Protein AF-Q89K94-F1 (afdb_monomer_lite)

Structure (mmCIF, N/CA/C/O backbone):
data_AF-Q89K94-F1
#
_entry.id   AF-Q89K94-F1
#
loop_
_atom_site.group_PDB
_atom_site.id
_atom_site.type_symbol
_atom_site.label_atom_id
_atom_site.label_alt_id
_atom_site.label_comp_id
_atom_site.label_asym_id
_atom_site.label_entity_id
_atom_site.label_seq_id
_atom_site.pdbx_PDB_ins_code
_atom_site.Cartn_x
_atom_site.Cartn_y
_atom_site.Cartn_z
_atom_site.occupancy
_atom_site.B_iso_or_equiv
_atom_site.auth_seq_id
_atom_site.auth_comp_id
_atom_site.auth_asym_id
_atom_site.auth_atom_id
_atom_site.pdbx_PDB_model_num
ATOM 1 N N . MET A 1 1 ? 1.868 -5.270 93.444 1.00 37.84 1 MET A N 1
ATOM 2 C CA . MET A 1 1 ? 1.434 -6.322 92.504 1.00 37.84 1 MET A CA 1
ATOM 3 C C . MET A 1 1 ? 2.097 -6.048 91.160 1.00 37.84 1 MET A C 1
ATOM 5 O O . MET A 1 1 ? 1.800 -5.014 90.583 1.00 37.84 1 MET A O 1
ATOM 9 N N . SER A 1 2 ? 3.034 -6.929 90.779 1.00 37.84 2 SER A N 1
ATOM 10 C CA . SER A 1 2 ? 3.451 -7.325 89.410 1.00 37.84 2 SER A CA 1
ATOM 11 C C . SER A 1 2 ? 3.882 -6.205 88.437 1.00 37.84 2 SER A C 1
ATOM 13 O O . SER A 1 2 ? 3.041 -5.463 87.951 1.00 37.84 2 SER A O 1
ATOM 15 N N . ASP A 1 3 ? 5.164 -5.905 88.202 1.00 36.62 3 ASP A N 1
ATOM 16 C CA . ASP A 1 3 ? 6.251 -6.679 87.557 1.00 36.62 3 ASP A CA 1
ATOM 17 C C . ASP A 1 3 ? 6.029 -7.000 86.059 1.00 36.62 3 ASP A C 1
ATOM 19 O O . ASP A 1 3 ? 5.092 -7.716 85.721 1.00 36.62 3 ASP A O 1
ATOM 23 N N . ALA A 1 4 ? 6.891 -6.465 85.174 1.00 39.38 4 ALA A N 1
ATOM 24 C CA . ALA A 1 4 ? 7.686 -7.234 84.195 1.00 39.38 4 ALA A CA 1
ATOM 25 C C . ALA A 1 4 ? 8.264 -6.358 83.059 1.00 39.38 4 ALA A C 1
ATOM 27 O O . ALA A 1 4 ? 7.578 -5.863 82.165 1.00 39.38 4 ALA A O 1
ATOM 28 N N . ARG A 1 5 ? 9.593 -6.229 83.088 1.00 38.69 5 ARG A N 1
ATOM 29 C CA . ARG A 1 5 ? 10.471 -5.745 82.015 1.00 38.69 5 ARG A CA 1
ATOM 30 C C . ARG A 1 5 ? 10.788 -6.876 81.021 1.00 38.69 5 ARG A C 1
ATOM 32 O O . ARG A 1 5 ? 10.777 -8.039 81.392 1.00 38.69 5 ARG A O 1
ATOM 39 N N . ARG A 1 6 ? 11.191 -6.474 79.804 1.00 37.66 6 ARG A N 1
ATOM 40 C CA . ARG A 1 6 ? 12.128 -7.127 78.855 1.00 37.66 6 ARG A CA 1
ATOM 41 C C . ARG A 1 6 ? 12.234 -8.661 78.869 1.00 37.66 6 ARG A C 1
ATOM 43 O O . ARG A 1 6 ? 12.822 -9.240 79.773 1.00 37.66 6 ARG A O 1
ATOM 50 N N . THR A 1 7 ? 12.001 -9.259 77.702 1.00 39.12 7 THR A N 1
ATOM 51 C CA . THR A 1 7 ? 12.758 -10.442 77.263 1.00 39.12 7 THR A CA 1
ATOM 52 C C . THR A 1 7 ? 13.072 -10.356 75.770 1.00 39.12 7 THR A C 1
ATOM 54 O O . THR A 1 7 ? 12.200 -10.393 74.910 1.00 39.12 7 THR A O 1
ATOM 57 N N . VAL A 1 8 ? 14.365 -10.198 75.484 1.00 38.16 8 VAL A N 1
ATOM 58 C CA . VAL A 1 8 ? 14.994 -10.339 74.168 1.00 38.16 8 VAL A CA 1
ATOM 59 C C . VAL A 1 8 ? 15.271 -11.827 73.969 1.00 38.16 8 VAL A C 1
ATOM 61 O O . VAL A 1 8 ? 16.034 -12.408 74.738 1.00 38.16 8 VAL A O 1
ATOM 64 N N . SER A 1 9 ? 14.677 -12.444 72.947 1.00 37.81 9 SER A N 1
ATOM 65 C CA . SER A 1 9 ? 14.992 -13.821 72.556 1.00 37.81 9 SER A CA 1
ATOM 66 C C . SER A 1 9 ? 16.032 -13.824 71.438 1.00 37.81 9 SER A C 1
ATOM 68 O O . SER A 1 9 ? 15.735 -13.573 70.272 1.00 37.81 9 SER A O 1
ATOM 70 N N . ARG A 1 10 ? 17.279 -14.107 71.827 1.00 36.06 10 ARG A N 1
ATOM 71 C CA . ARG A 1 10 ? 18.329 -14.646 70.960 1.00 36.06 10 ARG A CA 1
ATOM 72 C C . ARG A 1 10 ? 18.010 -16.120 70.705 1.00 36.06 10 ARG A C 1
ATOM 74 O O . ARG A 1 10 ? 18.048 -16.890 71.659 1.00 36.06 10 ARG A O 1
ATOM 81 N N . ARG A 1 11 ? 17.796 -16.533 69.453 1.00 35.81 11 ARG A N 1
ATOM 82 C CA . ARG A 1 11 ? 18.110 -17.898 68.986 1.00 35.81 11 ARG A CA 1
ATOM 83 C C . ARG A 1 11 ? 18.079 -17.978 67.458 1.00 35.81 11 ARG A C 1
ATOM 85 O O . ARG A 1 11 ? 17.135 -17.529 66.823 1.00 35.81 11 ARG A O 1
ATOM 92 N N . SER A 1 12 ? 19.120 -18.615 66.925 1.00 34.38 12 SER A N 1
ATOM 93 C CA . SER A 1 12 ? 19.382 -18.983 65.525 1.00 34.38 12 SER A CA 1
ATOM 94 C C . SER A 1 12 ? 20.006 -17.925 64.600 1.00 34.38 12 SER A C 1
ATOM 96 O O . SER A 1 12 ? 19.585 -17.703 63.473 1.00 34.38 12 SER A O 1
ATOM 98 N N . GLN A 1 13 ? 21.135 -17.365 65.050 1.00 39.25 13 GLN A N 1
ATOM 99 C CA . GLN A 1 13 ? 22.303 -17.265 64.168 1.00 39.25 13 GLN A CA 1
ATOM 100 C C . GLN A 1 13 ? 22.721 -18.690 63.794 1.00 39.25 13 GLN A C 1
ATOM 102 O O . GLN A 1 13 ? 23.011 -19.495 64.678 1.00 39.25 13 GLN A O 1
ATOM 107 N N . GLY A 1 14 ? 22.711 -19.014 62.509 1.00 34.84 14 GLY A N 1
ATOM 108 C CA . GLY A 1 14 ? 23.123 -20.334 62.049 1.00 34.84 14 GLY A CA 1
ATOM 109 C C . GLY A 1 14 ? 22.702 -20.601 60.621 1.00 34.84 14 GLY A C 1
ATOM 110 O O . GLY A 1 14 ? 22.044 -21.601 60.387 1.00 34.84 14 GLY A O 1
ATOM 111 N N . GLN A 1 15 ? 23.023 -19.685 59.703 1.00 35.16 15 GLN A N 1
ATOM 112 C CA . GLN A 1 15 ? 23.065 -19.946 58.257 1.00 35.16 15 GLN A CA 1
ATOM 113 C C . GLN A 1 15 ? 23.666 -18.742 57.514 1.00 35.16 15 GLN A C 1
ATOM 115 O O . GLN A 1 15 ? 23.104 -18.199 56.570 1.00 35.16 15 GLN A O 1
ATOM 120 N N . GLN A 1 16 ? 24.843 -18.310 57.959 1.00 33.09 16 GLN A N 1
ATOM 121 C CA . GLN A 1 16 ? 25.764 -17.543 57.131 1.00 33.09 16 GLN A CA 1
ATOM 122 C C . GLN A 1 16 ? 27.164 -18.108 57.364 1.00 33.09 16 GLN A C 1
ATOM 124 O O . GLN A 1 16 ? 27.587 -18.265 58.502 1.00 33.09 16 GLN A O 1
ATOM 129 N N . GLU A 1 17 ? 27.819 -18.423 56.248 1.00 30.98 17 GLU A N 1
ATOM 130 C CA . GLU A 1 17 ? 29.245 -18.723 56.096 1.00 30.98 17 GLU A CA 1
ATOM 131 C C . GLU A 1 17 ? 29.722 -20.151 56.402 1.00 30.98 17 GLU A C 1
ATOM 133 O O . GLU A 1 17 ? 30.252 -20.477 57.457 1.00 30.98 17 GLU A O 1
ATOM 138 N N . CYS A 1 18 ? 29.688 -20.980 55.356 1.00 29.28 18 CYS A N 1
ATOM 139 C CA . CYS A 1 18 ? 30.818 -21.856 55.065 1.00 29.28 18 CYS A CA 1
ATOM 140 C C . CYS A 1 18 ? 31.128 -21.790 53.563 1.00 29.28 18 CYS A C 1
ATOM 142 O O . CYS A 1 18 ? 30.642 -22.568 52.743 1.00 29.28 18 CYS A O 1
ATOM 144 N N . LEU A 1 19 ? 31.927 -20.785 53.207 1.00 31.12 19 LEU A N 1
ATOM 145 C CA . LEU A 1 19 ? 32.862 -20.877 52.097 1.00 31.12 19 LEU A CA 1
ATOM 146 C C . LEU A 1 19 ? 33.864 -21.984 52.453 1.00 31.12 19 LEU A C 1
ATOM 148 O O . LEU A 1 19 ? 34.519 -21.882 53.482 1.00 31.12 19 LEU A O 1
ATOM 152 N N . GLN A 1 20 ? 34.017 -23.002 51.607 1.00 33.47 20 GLN A N 1
ATOM 153 C CA . GLN A 1 20 ? 35.252 -23.187 50.837 1.00 33.47 20 GLN A CA 1
ATOM 154 C C . GLN A 1 20 ? 35.216 -24.452 49.960 1.00 33.47 20 GLN A C 1
ATOM 156 O O . GLN A 1 20 ? 35.089 -25.577 50.424 1.00 33.47 20 GLN A O 1
ATOM 161 N N . ALA A 1 21 ? 35.407 -24.190 48.665 1.00 29.02 21 ALA A N 1
ATOM 162 C CA . ALA A 1 21 ? 36.245 -24.928 47.725 1.00 29.02 21 ALA A CA 1
ATOM 163 C C . ALA A 1 21 ? 36.014 -26.438 47.509 1.00 29.02 21 ALA A C 1
ATOM 165 O O . ALA A 1 21 ? 36.516 -27.281 48.244 1.00 29.02 21 ALA A O 1
ATOM 166 N N . ARG A 1 22 ? 35.535 -26.773 46.302 1.00 29.62 22 ARG A N 1
ATOM 167 C CA . ARG A 1 22 ? 36.369 -27.535 45.357 1.00 29.62 22 ARG A CA 1
ATOM 168 C C . ARG A 1 22 ? 35.964 -27.284 43.908 1.00 29.62 22 ARG A C 1
ATOM 170 O O . ARG A 1 22 ? 34.800 -27.335 43.530 1.00 29.62 22 ARG A O 1
ATOM 177 N N . ALA A 1 23 ? 36.991 -26.961 43.136 1.00 29.16 23 ALA A N 1
ATOM 178 C CA . ALA A 1 23 ? 36.972 -26.652 41.725 1.00 29.16 23 ALA A CA 1
ATOM 179 C C . ALA A 1 23 ? 36.840 -27.917 40.869 1.00 29.16 23 ALA A C 1
ATOM 181 O O . ALA A 1 23 ? 37.475 -28.927 41.164 1.00 29.16 23 ALA A O 1
ATOM 182 N N . VAL A 1 24 ? 36.128 -27.805 39.745 1.00 33.50 24 VAL A N 1
ATOM 183 C CA . VAL A 1 24 ? 36.418 -28.587 38.539 1.00 33.50 24 VAL A CA 1
ATOM 184 C C . VAL A 1 24 ? 36.492 -27.622 37.359 1.00 33.50 24 VAL A C 1
ATOM 186 O O . VAL A 1 24 ? 35.571 -26.864 37.062 1.00 33.50 24 VAL A O 1
ATOM 189 N N . GLN A 1 25 ? 37.673 -27.625 36.752 1.00 32.03 25 GLN A N 1
ATOM 190 C CA . GLN A 1 25 ? 38.101 -26.861 35.589 1.00 32.03 25 GLN A CA 1
ATOM 191 C C . GLN A 1 25 ? 37.220 -27.140 34.354 1.00 32.03 25 GLN A C 1
ATOM 193 O O . GLN A 1 25 ? 36.869 -28.276 34.076 1.00 32.03 25 GLN A O 1
ATOM 198 N N .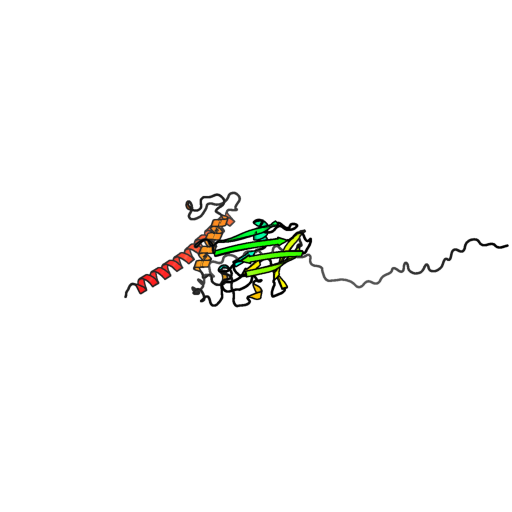 ARG A 1 26 ? 36.739 -26.082 33.689 1.00 27.98 26 ARG A N 1
ATOM 199 C CA . ARG A 1 26 ? 37.273 -25.428 32.468 1.00 27.98 26 ARG A CA 1
ATOM 200 C C . ARG A 1 26 ? 36.915 -26.093 31.121 1.00 27.98 26 ARG A C 1
ATOM 202 O O . ARG A 1 26 ? 37.156 -27.273 30.906 1.00 27.98 26 ARG A O 1
ATOM 209 N N . ARG A 1 27 ? 36.605 -25.183 30.178 1.00 27.48 27 ARG A N 1
ATOM 210 C CA . ARG A 1 27 ? 36.542 -25.269 28.698 1.00 27.48 27 ARG A CA 1
ATOM 211 C C . ARG A 1 27 ? 35.192 -25.790 28.176 1.00 27.48 27 ARG A C 1
ATOM 213 O O . ARG A 1 27 ? 34.762 -26.868 28.543 1.00 27.48 27 ARG A O 1
ATOM 220 N N . ARG A 1 28 ? 34.478 -25.070 27.304 1.00 33.88 28 ARG A N 1
ATOM 221 C CA . ARG A 1 28 ? 34.976 -24.379 26.101 1.00 33.88 28 ARG A CA 1
ATOM 222 C C . ARG A 1 28 ? 34.272 -23.036 25.854 1.00 33.88 28 ARG A C 1
ATOM 224 O O . ARG A 1 28 ? 33.062 -22.982 25.687 1.00 33.88 28 ARG A O 1
ATOM 231 N N . ASP A 1 29 ? 35.084 -21.985 25.832 1.00 29.50 29 ASP A N 1
ATOM 232 C CA . ASP A 1 29 ? 35.152 -20.957 24.792 1.00 29.50 29 ASP A CA 1
ATOM 233 C C . ASP A 1 29 ? 33.824 -20.418 24.234 1.00 29.50 29 ASP A C 1
ATOM 235 O O . ASP A 1 29 ? 33.364 -20.790 23.153 1.00 29.50 29 ASP A O 1
ATOM 239 N N . CYS A 1 30 ? 33.280 -19.413 24.927 1.00 28.77 30 CYS A N 1
ATOM 240 C CA . CYS A 1 30 ? 32.451 -18.388 24.302 1.00 28.77 30 CYS A CA 1
ATOM 241 C C . CYS A 1 30 ? 33.297 -17.670 23.245 1.00 28.77 30 CYS A C 1
ATOM 243 O O . CYS A 1 30 ? 34.072 -16.763 23.547 1.00 28.77 30 CYS A O 1
ATOM 245 N N . THR A 1 31 ? 33.171 -18.105 21.995 1.00 31.30 31 THR A N 1
ATOM 246 C CA . THR A 1 31 ? 33.714 -17.364 20.860 1.00 31.30 31 THR A CA 1
ATOM 247 C C . THR A 1 31 ? 32.925 -16.054 20.763 1.00 31.30 31 THR A C 1
ATOM 249 O O . THR A 1 31 ? 31.693 -16.114 20.714 1.00 31.30 31 THR A O 1
ATOM 252 N N . PRO A 1 32 ? 33.561 -14.869 20.754 1.00 32.19 32 PRO A N 1
ATOM 253 C CA . PRO A 1 32 ? 32.842 -13.632 20.488 1.00 32.19 32 PRO A CA 1
ATOM 254 C C . PRO A 1 32 ? 32.209 -13.748 19.102 1.00 32.19 32 PRO A C 1
ATOM 256 O O . PRO A 1 32 ? 32.846 -14.234 18.162 1.00 32.19 32 PRO A O 1
ATOM 259 N N . ALA A 1 33 ? 30.939 -13.355 19.003 1.00 30.69 33 ALA A N 1
ATOM 260 C CA . ALA A 1 33 ? 30.165 -13.373 17.773 1.00 30.69 33 ALA A CA 1
ATOM 261 C C . ALA A 1 33 ? 30.974 -12.731 16.634 1.00 30.69 33 ALA A C 1
ATOM 263 O O . ALA A 1 33 ? 31.131 -11.513 16.559 1.00 30.69 33 ALA A O 1
ATOM 264 N N . ARG A 1 34 ? 31.522 -13.582 15.760 1.00 30.06 34 ARG A N 1
ATOM 265 C CA . ARG A 1 34 ? 32.157 -13.180 14.510 1.00 30.06 34 ARG A CA 1
ATOM 266 C C . ARG A 1 34 ? 31.108 -12.471 13.654 1.00 30.06 34 ARG A C 1
ATOM 268 O O . ARG A 1 34 ? 30.132 -13.086 13.245 1.00 30.06 34 ARG A O 1
ATOM 275 N N . ASN A 1 35 ? 31.367 -11.199 13.371 1.00 30.73 35 ASN A N 1
ATOM 276 C CA . ASN A 1 35 ? 31.050 -10.486 12.134 1.00 30.73 35 ASN A CA 1
ATOM 277 C C . ASN A 1 35 ? 29.672 -10.745 11.497 1.00 30.73 35 ASN A C 1
ATOM 279 O O . ASN A 1 35 ? 29.515 -11.607 10.635 1.00 30.73 35 ASN A O 1
ATOM 283 N N . ILE A 1 36 ? 28.733 -9.832 11.758 1.00 31.50 36 ILE A N 1
ATOM 284 C CA . ILE A 1 36 ? 27.530 -9.601 10.929 1.00 31.50 36 ILE A CA 1
ATOM 285 C C . ILE A 1 36 ? 27.885 -8.848 9.612 1.00 31.50 36 ILE A C 1
ATOM 287 O O . ILE A 1 36 ? 27.025 -8.350 8.898 1.00 31.50 36 ILE A O 1
ATOM 291 N N . GLU A 1 37 ? 29.158 -8.823 9.203 1.00 31.11 37 GLU A N 1
ATOM 292 C CA . GLU A 1 37 ? 29.607 -8.269 7.909 1.00 31.11 37 GLU A CA 1
ATOM 293 C C . GLU A 1 37 ? 29.708 -9.3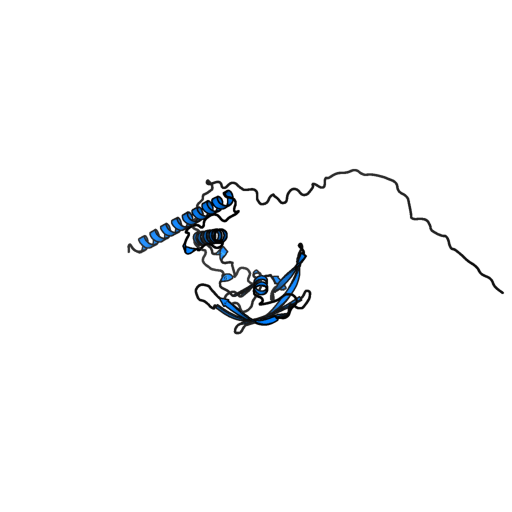10 6.771 1.00 31.11 37 GLU A C 1
ATOM 295 O O . GLU A 1 37 ? 30.193 -9.011 5.681 1.00 31.11 37 GLU A O 1
ATOM 300 N N . ALA A 1 38 ? 29.227 -10.541 6.971 1.00 29.75 38 ALA A N 1
ATOM 301 C CA . ALA A 1 38 ? 29.425 -11.642 6.020 1.00 29.75 38 ALA A CA 1
ATOM 302 C C . ALA A 1 38 ? 28.249 -11.933 5.056 1.00 29.75 38 ALA A C 1
ATOM 304 O O . ALA A 1 38 ? 28.199 -13.020 4.491 1.00 29.75 38 ALA A O 1
ATOM 305 N N . ALA A 1 39 ? 27.326 -10.991 4.816 1.00 28.78 39 ALA A N 1
ATOM 306 C CA . ALA A 1 39 ? 26.258 -11.151 3.806 1.00 28.78 39 ALA A CA 1
ATOM 307 C C . ALA A 1 39 ? 26.439 -10.286 2.539 1.00 28.78 39 ALA A C 1
ATOM 309 O O . ALA A 1 39 ? 25.608 -10.336 1.636 1.00 28.78 39 ALA A O 1
ATOM 310 N N . CYS A 1 40 ? 27.532 -9.521 2.444 1.00 29.94 40 CYS A N 1
ATOM 311 C CA . CYS A 1 40 ? 27.844 -8.675 1.283 1.00 29.94 40 CYS A CA 1
ATOM 312 C C . CYS A 1 40 ? 29.267 -8.906 0.744 1.00 29.94 40 CYS A C 1
ATOM 314 O O . CYS A 1 40 ? 29.881 -7.982 0.210 1.00 29.94 40 CYS A O 1
ATOM 316 N N . ARG A 1 41 ? 29.819 -10.123 0.873 1.00 30.05 41 ARG A N 1
ATOM 317 C CA . ARG A 1 41 ? 31.020 -10.492 0.113 1.00 30.05 41 ARG A CA 1
ATOM 318 C C . ARG A 1 41 ? 30.610 -10.945 -1.279 1.00 30.05 41 ARG A C 1
ATOM 320 O O . ARG A 1 41 ? 30.028 -12.005 -1.459 1.00 30.05 41 ARG A O 1
ATOM 327 N N . ASN A 1 42 ? 30.9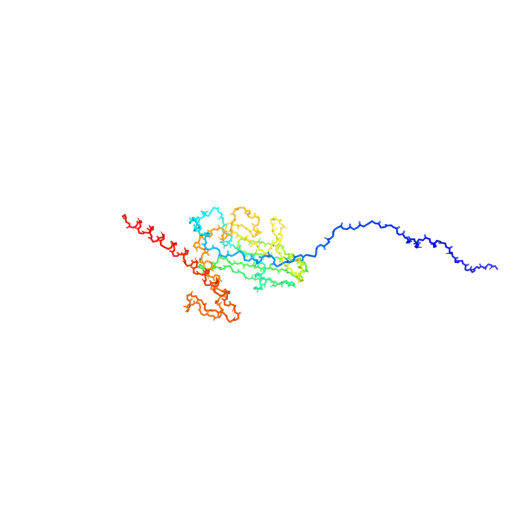18 -10.056 -2.214 1.00 39.97 42 ASN A N 1
ATOM 328 C CA . ASN A 1 42 ? 31.004 -10.239 -3.651 1.00 39.97 42 ASN A CA 1
ATOM 329 C C . ASN A 1 42 ? 31.449 -11.660 -4.034 1.00 39.97 42 ASN A C 1
ATOM 331 O O . ASN A 1 42 ? 32.632 -11.984 -3.935 1.00 39.97 42 ASN A O 1
ATOM 335 N N . GLU A 1 43 ? 30.527 -12.468 -4.551 1.00 32.78 43 GLU A N 1
ATOM 336 C CA . GLU A 1 43 ? 30.906 -13.374 -5.628 1.00 32.78 43 GLU A CA 1
ATOM 337 C C . GLU A 1 43 ? 31.224 -12.485 -6.829 1.00 32.78 43 GLU A C 1
ATOM 339 O O . GLU A 1 43 ? 30.409 -11.652 -7.237 1.00 32.78 43 GLU A O 1
ATOM 344 N N . GLY A 1 44 ? 32.461 -12.578 -7.315 1.00 28.31 44 GLY A N 1
ATOM 345 C CA . GLY A 1 44 ? 32.889 -11.874 -8.511 1.00 28.31 44 GLY A CA 1
ATOM 346 C C . GLY A 1 44 ? 31.905 -12.140 -9.644 1.00 28.31 44 GLY A C 1
ATOM 347 O O . GLY A 1 44 ? 31.500 -13.278 -9.880 1.00 28.31 44 GLY A O 1
ATOM 348 N N . TYR A 1 45 ? 31.515 -11.073 -10.333 1.00 40.81 45 TYR A N 1
ATOM 349 C CA . TYR A 1 45 ? 30.859 -11.172 -11.626 1.00 40.81 45 TYR A CA 1
ATOM 350 C C . TYR A 1 45 ? 31.804 -11.935 -12.564 1.00 40.81 45 TYR A C 1
ATOM 352 O O . TYR A 1 45 ? 32.799 -11.389 -13.034 1.00 40.81 45 TYR A O 1
ATOM 360 N N . ASN A 1 46 ? 31.539 -13.230 -12.742 1.00 33.81 46 ASN A N 1
ATOM 361 C CA . ASN A 1 46 ? 32.251 -14.090 -13.672 1.00 33.81 46 ASN A CA 1
ATOM 362 C C . ASN A 1 46 ? 31.481 -14.085 -15.006 1.00 33.81 46 ASN A C 1
ATOM 364 O O . ASN A 1 46 ? 30.396 -14.674 -15.067 1.00 33.81 46 ASN A O 1
ATOM 368 N N . PRO A 1 47 ? 32.010 -13.456 -16.071 1.00 39.75 47 PRO A N 1
ATOM 369 C CA . PRO A 1 47 ? 31.337 -13.385 -17.369 1.00 39.75 47 PRO A CA 1
ATOM 370 C C . PRO A 1 47 ? 31.185 -14.758 -18.055 1.00 39.75 47 PRO A C 1
ATOM 372 O O . PRO A 1 47 ? 30.449 -14.875 -19.031 1.00 39.75 47 PRO A O 1
ATOM 375 N N . ALA A 1 48 ? 31.817 -15.821 -17.537 1.00 33.59 48 ALA A N 1
ATOM 376 C CA . ALA A 1 48 ? 31.788 -17.161 -18.125 1.00 33.59 48 ALA A CA 1
ATOM 377 C C . ALA A 1 48 ? 30.555 -18.016 -17.759 1.00 33.59 48 ALA A C 1
ATOM 379 O O . ALA A 1 48 ? 30.402 -19.111 -18.295 1.00 33.59 48 ALA A O 1
ATOM 380 N N . ASN A 1 49 ? 29.644 -17.549 -16.894 1.00 32.53 49 ASN A N 1
ATOM 381 C CA . ASN A 1 49 ? 28.431 -18.307 -16.528 1.00 32.53 49 ASN A CA 1
ATOM 382 C C . ASN A 1 49 ? 27.192 -17.950 -17.370 1.00 32.53 49 ASN A C 1
ATOM 384 O O . ASN A 1 49 ? 26.053 -18.215 -16.976 1.00 32.53 49 ASN A O 1
ATOM 388 N N . ASN A 1 50 ? 27.420 -17.374 -18.553 1.00 38.62 50 ASN A N 1
ATOM 389 C CA . ASN A 1 50 ? 26.401 -16.928 -19.493 1.00 38.62 50 ASN A CA 1
ATOM 390 C C . ASN A 1 50 ? 25.731 -18.109 -20.224 1.00 38.62 50 ASN A C 1
ATOM 392 O O . ASN A 1 50 ? 25.793 -18.245 -21.443 1.00 38.62 50 ASN A O 1
ATOM 396 N N . ARG A 1 51 ? 25.031 -18.979 -19.485 1.00 36.69 51 ARG A N 1
ATOM 397 C CA . ARG A 1 51 ? 23.868 -19.649 -20.070 1.00 36.69 51 ARG A CA 1
ATOM 398 C C . ARG A 1 51 ? 22.775 -18.602 -20.100 1.00 36.69 51 ARG A C 1
ATOM 400 O O . ARG A 1 51 ? 22.061 -18.450 -19.109 1.00 36.69 51 ARG A O 1
ATOM 407 N N . ILE A 1 52 ? 22.685 -17.892 -21.229 1.00 43.31 52 ILE A N 1
ATOM 408 C CA . ILE A 1 52 ? 21.507 -17.129 -21.650 1.00 43.31 52 ILE A CA 1
ATOM 409 C C . ILE A 1 52 ? 20.315 -17.989 -21.261 1.00 43.31 52 ILE A C 1
ATOM 411 O O . ILE A 1 52 ? 20.097 -19.065 -21.825 1.00 43.31 52 ILE A O 1
ATOM 415 N N . GLY A 1 53 ? 19.660 -17.605 -20.166 1.00 38.81 53 GLY A N 1
ATOM 416 C CA . GLY A 1 53 ? 18.650 -18.431 -19.541 1.00 38.81 53 GLY A CA 1
ATOM 417 C C . GLY A 1 53 ? 17.563 -18.616 -20.572 1.00 38.81 53 GLY A C 1
ATOM 418 O O . GLY A 1 53 ? 16.851 -17.651 -20.837 1.00 38.81 53 GLY A O 1
ATOM 419 N N . SER A 1 54 ? 17.508 -19.821 -21.163 1.00 40.09 54 SER A N 1
ATOM 420 C CA . SER A 1 54 ? 16.502 -20.290 -22.118 1.00 40.09 54 SER A CA 1
ATOM 421 C C . SER A 1 54 ? 15.253 -19.459 -21.944 1.00 40.09 54 SER A C 1
ATOM 423 O O . SER A 1 54 ? 14.695 -19.517 -20.845 1.00 40.09 54 SER A O 1
ATOM 425 N N . ALA A 1 55 ? 14.878 -18.689 -22.972 1.00 46.06 55 ALA A N 1
ATOM 426 C CA . ALA A 1 55 ? 13.716 -17.811 -23.000 1.00 46.06 55 ALA A CA 1
ATOM 427 C C . ALA A 1 55 ? 12.503 -18.567 -22.448 1.00 46.06 55 ALA A C 1
ATOM 429 O O . ALA A 1 55 ? 11.785 -19.264 -23.163 1.00 46.06 55 ALA A O 1
ATOM 430 N N . LYS A 1 56 ? 12.329 -18.531 -21.124 1.00 46.31 56 LYS A N 1
ATOM 431 C CA . LYS A 1 56 ? 11.258 -19.251 -20.459 1.00 46.31 56 LYS A CA 1
ATOM 432 C C . LYS A 1 56 ? 10.054 -18.420 -20.801 1.00 46.31 56 LYS A C 1
ATOM 434 O O . LYS A 1 56 ? 9.905 -17.326 -20.255 1.00 46.31 56 LYS A O 1
ATOM 439 N N . MET A 1 57 ? 9.258 -18.935 -21.736 1.00 47.16 57 MET A N 1
ATOM 440 C CA . MET A 1 57 ? 7.982 -18.337 -22.074 1.00 47.16 57 MET A CA 1
ATOM 441 C C . MET A 1 57 ? 7.266 -17.966 -20.772 1.00 47.16 57 MET A C 1
ATOM 443 O O . MET A 1 57 ? 7.326 -18.751 -19.809 1.00 47.16 57 MET A O 1
ATOM 447 N N . PRO A 1 58 ? 6.634 -16.783 -20.704 1.00 47.78 58 PRO A N 1
ATOM 448 C CA . PRO A 1 58 ? 5.820 -16.438 -19.555 1.00 47.78 58 PRO A CA 1
ATOM 449 C C . PRO A 1 58 ? 4.851 -17.596 -19.322 1.00 47.78 58 PRO A C 1
ATOM 451 O O . PRO A 1 58 ? 4.117 -18.006 -20.223 1.00 47.78 58 PRO A O 1
ATOM 454 N N . ARG A 1 59 ? 4.922 -18.208 -18.133 1.00 52.06 59 ARG A N 1
ATOM 455 C CA . ARG A 1 59 ? 4.014 -19.309 -17.797 1.00 52.06 59 ARG A CA 1
ATOM 456 C C . ARG A 1 59 ? 2.596 -18.770 -17.931 1.00 52.06 59 ARG A C 1
ATOM 458 O O . ARG A 1 59 ? 2.332 -17.669 -17.440 1.00 52.06 59 ARG A O 1
ATOM 465 N N . SER A 1 60 ? 1.704 -19.543 -18.549 1.00 51.34 60 SER A N 1
ATOM 466 C CA . SER A 1 60 ? 0.287 -19.190 -18.597 1.00 51.34 60 SER A CA 1
ATOM 467 C C . SER A 1 60 ? -0.187 -18.813 -17.188 1.00 51.34 60 SER A C 1
ATOM 469 O O . SER A 1 60 ? 0.212 -19.430 -16.189 1.00 51.34 60 SER A O 1
ATOM 471 N N . ARG A 1 61 ? -0.965 -17.728 -17.082 1.00 63.53 61 ARG A N 1
ATOM 472 C CA . ARG A 1 61 ? -1.454 -17.205 -15.799 1.00 63.53 61 ARG A CA 1
ATOM 473 C C . ARG A 1 61 ? -2.530 -18.137 -15.235 1.00 63.53 61 ARG A C 1
ATOM 475 O O . ARG A 1 61 ? -3.706 -17.817 -15.238 1.00 63.53 61 ARG A O 1
ATOM 482 N N . VAL A 1 62 ? -2.123 -19.300 -14.729 1.00 73.56 62 VAL A N 1
ATOM 483 C CA . VAL A 1 62 ? -3.014 -20.239 -14.021 1.00 73.56 62 VAL A CA 1
ATOM 484 C C . VAL A 1 62 ? -3.464 -19.654 -12.675 1.00 73.56 62 VAL A C 1
ATOM 486 O O . VAL A 1 62 ? -4.478 -20.047 -12.112 1.00 73.56 62 VAL A O 1
ATOM 489 N N . ARG A 1 63 ? -2.690 -18.709 -12.133 1.00 84.81 63 ARG A N 1
ATOM 490 C CA . ARG A 1 63 ? -2.936 -18.057 -10.846 1.00 84.81 63 ARG A CA 1
ATOM 491 C C . ARG A 1 63 ? -3.359 -16.606 -11.071 1.00 84.81 63 ARG A C 1
ATOM 493 O O . ARG A 1 63 ? -2.933 -15.964 -12.030 1.00 84.81 63 ARG A O 1
ATOM 500 N N . VAL A 1 64 ? -4.147 -16.072 -10.145 1.00 87.00 64 VAL A N 1
ATOM 501 C CA . VAL A 1 64 ? -4.568 -14.666 -10.155 1.00 87.00 64 VAL A CA 1
ATOM 502 C C . VAL A 1 64 ? -3.413 -13.788 -9.664 1.00 87.00 64 VAL A C 1
ATOM 504 O O . VAL A 1 64 ? -2.704 -14.135 -8.713 1.00 87.00 64 VAL A O 1
ATOM 507 N N . CYS A 1 65 ? -3.166 -12.657 -10.320 1.00 88.56 65 CYS A N 1
ATOM 508 C CA . CYS A 1 65 ? -2.165 -11.696 -9.867 1.00 88.56 65 CYS A CA 1
ATOM 509 C C . CYS A 1 65 ? -2.740 -10.831 -8.737 1.00 88.56 65 CYS A C 1
ATOM 511 O O . CYS A 1 65 ? -3.820 -10.260 -8.861 1.00 88.56 65 CYS A O 1
ATOM 513 N N . LEU A 1 66 ? -2.018 -10.720 -7.620 1.00 89.56 66 LEU A N 1
ATOM 514 C CA . LEU A 1 66 ? -2.453 -9.905 -6.478 1.00 89.56 66 LEU A CA 1
ATOM 515 C C . LEU A 1 66 ? -2.550 -8.416 -6.816 1.00 89.56 66 LEU A C 1
ATOM 517 O O . LEU A 1 66 ? -3.409 -7.723 -6.279 1.00 89.56 66 LEU A O 1
ATOM 521 N N . GLN A 1 67 ? -1.650 -7.934 -7.673 1.00 87.81 67 GLN A N 1
ATOM 522 C CA . GLN A 1 67 ? -1.580 -6.535 -8.084 1.00 87.81 67 GLN A CA 1
ATOM 523 C C . GLN A 1 67 ? -2.728 -6.120 -9.011 1.00 87.81 67 GLN A C 1
ATOM 525 O O . GLN A 1 67 ? -3.000 -4.929 -9.092 1.00 87.81 67 GLN A O 1
ATOM 530 N N . ASP A 1 68 ? -3.409 -7.079 -9.641 1.00 86.62 68 ASP A N 1
ATOM 531 C CA . ASP A 1 68 ? -4.590 -6.816 -10.473 1.00 86.62 68 ASP A CA 1
ATOM 532 C C . ASP A 1 68 ? -5.839 -6.566 -9.599 1.00 86.62 68 ASP A C 1
ATOM 534 O O . ASP A 1 68 ? -6.868 -6.109 -10.085 1.00 86.62 68 ASP A O 1
ATOM 538 N N . GLY A 1 69 ? -5.764 -6.877 -8.298 1.00 89.56 69 GLY A N 1
ATOM 539 C CA . GLY A 1 69 ? -6.827 -6.642 -7.323 1.00 89.56 69 GLY A CA 1
ATOM 540 C C . GLY A 1 69 ? -6.608 -5.409 -6.451 1.00 89.56 69 GLY A C 1
ATOM 541 O O . GLY A 1 69 ? -5.664 -4.635 -6.610 1.00 89.56 69 GLY A O 1
ATOM 542 N N . LEU A 1 70 ? -7.474 -5.255 -5.450 1.00 93.56 70 LEU A N 1
ATOM 543 C CA . LEU A 1 70 ? -7.382 -4.158 -4.492 1.00 93.56 70 LEU A CA 1
ATOM 544 C C . LEU A 1 70 ? -6.426 -4.502 -3.350 1.00 93.56 70 LEU A C 1
ATOM 546 O O . LEU A 1 70 ? -6.369 -5.632 -2.852 1.00 93.56 70 LEU A O 1
ATOM 550 N N . LYS A 1 71 ? -5.703 -3.484 -2.887 1.00 94.44 71 LYS A N 1
ATOM 551 C CA . LYS A 1 71 ? -4.702 -3.594 -1.824 1.00 94.44 71 LYS A CA 1
ATOM 552 C C . LYS A 1 71 ? -4.984 -2.581 -0.719 1.00 94.44 71 LYS A C 1
ATOM 554 O O . LYS A 1 71 ? -5.084 -1.387 -0.994 1.00 94.44 71 LYS A O 1
ATOM 559 N N . LEU A 1 72 ? -5.006 -3.051 0.525 1.00 95.62 72 LEU A N 1
ATOM 560 C CA . LEU A 1 72 ? -4.929 -2.225 1.729 1.00 95.62 72 LEU A CA 1
ATOM 561 C C . LEU A 1 72 ? -3.551 -2.405 2.358 1.00 95.62 72 LEU A C 1
ATOM 563 O O . LEU A 1 72 ? -3.190 -3.501 2.774 1.00 95.62 72 LEU A O 1
ATOM 567 N N . ASP A 1 73 ? -2.774 -1.330 2.418 1.00 96.06 73 ASP A N 1
ATOM 568 C CA . ASP A 1 73 ? -1.435 -1.310 3.008 1.00 96.06 73 ASP A CA 1
ATOM 569 C C . ASP A 1 73 ? -1.431 -0.326 4.169 1.00 96.06 73 ASP A C 1
ATOM 571 O O . ASP A 1 73 ? -1.562 0.879 3.952 1.00 96.06 73 ASP A O 1
ATOM 575 N N . LEU A 1 74 ? -1.293 -0.832 5.395 1.00 95.12 74 LEU A N 1
ATOM 576 C CA . LEU A 1 74 ? -1.485 -0.010 6.585 1.00 95.12 74 LEU A CA 1
ATOM 577 C C . LEU A 1 74 ? -0.483 1.145 6.645 1.00 95.12 74 LEU A C 1
ATOM 579 O O . LEU A 1 74 ? -0.854 2.271 6.954 1.00 95.12 74 LEU A O 1
ATOM 583 N N . ASN A 1 75 ? 0.770 0.900 6.258 1.00 94.06 75 ASN A N 1
ATOM 584 C CA . ASN A 1 75 ? 1.797 1.939 6.249 1.00 94.06 75 ASN A CA 1
ATOM 585 C C . ASN A 1 75 ? 1.490 3.018 5.207 1.00 94.06 75 ASN A C 1
ATOM 587 O O . ASN A 1 75 ? 1.735 4.200 5.442 1.00 94.06 75 ASN A O 1
ATOM 591 N N . ARG A 1 76 ? 0.951 2.625 4.046 1.00 93.94 76 ARG A N 1
ATOM 592 C CA . ARG A 1 76 ? 0.522 3.584 3.020 1.00 93.94 76 ARG A CA 1
ATOM 593 C C . ARG A 1 76 ? -0.680 4.401 3.491 1.00 93.94 76 ARG A C 1
ATOM 595 O O . ARG A 1 76 ? -0.681 5.608 3.274 1.00 93.94 76 ARG A O 1
ATOM 602 N N . LEU A 1 77 ? -1.655 3.767 4.143 1.00 94.69 77 LEU A N 1
ATOM 603 C CA . LEU A 1 77 ? -2.829 4.447 4.696 1.00 94.69 77 LEU A CA 1
ATOM 604 C C . LEU A 1 77 ? -2.429 5.475 5.760 1.00 94.69 77 LEU A C 1
ATOM 606 O O . LEU A 1 77 ? -2.886 6.611 5.690 1.00 94.69 77 LEU A O 1
ATOM 610 N N . VAL A 1 78 ? -1.517 5.114 6.670 1.00 93.38 78 VAL A N 1
ATOM 611 C CA . VAL A 1 78 ? -0.970 6.034 7.683 1.00 93.38 78 VAL A CA 1
ATOM 612 C C . VAL A 1 78 ? -0.271 7.221 7.018 1.00 93.38 78 VAL A C 1
ATOM 614 O O . VAL A 1 78 ? -0.571 8.371 7.321 1.00 93.38 78 VAL A O 1
ATOM 617 N N . ARG A 1 79 ? 0.632 6.971 6.058 1.00 92.19 79 ARG A N 1
ATOM 618 C CA . ARG A 1 79 ? 1.366 8.044 5.357 1.00 92.19 79 ARG A CA 1
ATOM 619 C C . ARG A 1 79 ? 0.449 8.999 4.597 1.00 92.19 79 ARG A C 1
ATOM 621 O O . ARG A 1 79 ? 0.768 10.175 4.479 1.00 92.19 79 ARG A O 1
ATOM 628 N N . LYS A 1 80 ? -0.663 8.491 4.066 1.00 91.06 80 LYS A N 1
ATOM 629 C CA . LYS A 1 80 ? -1.671 9.273 3.340 1.00 91.06 80 LYS A CA 1
ATOM 630 C C . LYS A 1 80 ? -2.779 9.825 4.245 1.00 91.06 80 LYS A C 1
ATOM 632 O O . LYS A 1 80 ? -3.721 10.401 3.724 1.00 91.06 80 LYS A O 1
ATOM 637 N N . GLN A 1 81 ? -2.659 9.676 5.568 1.00 91.19 81 GLN A N 1
ATOM 638 C CA . GLN A 1 81 ? -3.622 10.170 6.560 1.00 91.19 81 GLN A CA 1
ATOM 639 C C . GLN A 1 81 ? -5.046 9.596 6.407 1.00 91.19 81 GLN A C 1
ATOM 641 O O . GLN A 1 81 ? -6.013 10.197 6.863 1.00 91.19 81 GLN A O 1
ATOM 646 N N . PHE A 1 82 ? -5.182 8.402 5.817 1.00 92.12 82 PHE A N 1
ATOM 647 C CA . PHE A 1 82 ? -6.441 7.638 5.810 1.00 92.12 82 PHE A CA 1
ATOM 648 C C . PHE A 1 82 ? -6.684 6.874 7.111 1.00 92.12 82 PHE A C 1
ATOM 650 O O . PHE A 1 82 ? -7.777 6.366 7.330 1.00 92.12 82 PHE A O 1
ATOM 657 N N . VAL A 1 83 ? -5.659 6.758 7.952 1.00 94.12 83 VAL A N 1
ATOM 658 C CA . VAL A 1 83 ? -5.734 6.287 9.337 1.00 94.12 83 VAL A CA 1
ATOM 659 C C . VAL A 1 83 ? -4.652 7.009 10.139 1.00 94.12 83 VAL A C 1
ATOM 661 O O . VAL A 1 83 ? -3.625 7.390 9.570 1.00 94.12 83 VAL A O 1
ATOM 664 N N . LYS A 1 84 ? -4.831 7.165 11.453 1.00 94.06 84 LYS A N 1
ATOM 665 C CA . LYS A 1 84 ? -3.826 7.794 12.321 1.00 94.06 84 LYS A CA 1
ATOM 666 C C . LYS A 1 84 ? -3.706 7.038 13.647 1.00 94.06 84 LYS A C 1
ATOM 668 O O . LYS A 1 84 ? -4.655 7.060 14.423 1.00 94.06 84 LYS A O 1
ATOM 673 N N . PRO A 1 85 ? -2.556 6.400 13.939 1.00 93.25 85 PRO A N 1
ATOM 674 C CA . PRO A 1 85 ? -2.293 5.816 15.250 1.00 93.25 85 PRO A CA 1
ATOM 675 C C . PRO A 1 85 ? -2.526 6.822 16.384 1.00 93.25 85 PRO A C 1
ATOM 677 O O . PRO A 1 85 ? -2.056 7.956 16.298 1.00 93.25 85 PRO A O 1
ATOM 680 N N . GLY A 1 86 ? -3.225 6.403 17.438 1.00 92.81 86 GLY A N 1
ATOM 681 C CA . GLY A 1 86 ? -3.571 7.239 18.590 1.00 92.81 86 GLY A CA 1
ATOM 682 C C . GLY A 1 86 ? -4.784 8.149 18.384 1.00 92.81 86 GLY A C 1
ATOM 683 O O . GLY A 1 86 ? -5.086 8.940 19.269 1.00 92.81 86 GLY A O 1
ATOM 684 N N . ALA A 1 87 ? -5.483 8.070 17.247 1.00 92.19 87 ALA A N 1
ATOM 685 C CA . ALA A 1 87 ? -6.644 8.909 16.972 1.00 92.19 87 ALA A CA 1
ATOM 686 C C . ALA A 1 87 ? -7.743 8.170 16.195 1.00 92.19 87 ALA A C 1
ATOM 688 O O . ALA A 1 87 ? -7.502 7.184 15.495 1.00 92.19 87 ALA A O 1
ATOM 689 N N . ASN A 1 88 ? -8.954 8.713 16.288 1.00 93.88 88 ASN A N 1
ATOM 690 C CA . ASN A 1 88 ? -10.057 8.428 15.383 1.00 93.88 88 ASN A CA 1
ATOM 691 C C . ASN A 1 88 ? -10.170 9.606 14.408 1.00 93.88 88 ASN A C 1
ATOM 693 O O . ASN A 1 88 ? -10.333 10.749 14.830 1.00 93.88 88 ASN A O 1
ATOM 697 N N . ILE A 1 89 ? -10.013 9.347 13.110 1.00 89.06 89 ILE A N 1
ATOM 698 C CA . ILE A 1 89 ? -10.025 10.401 12.079 1.00 89.06 89 ILE A CA 1
ATOM 699 C C . ILE A 1 89 ? -11.369 10.516 11.346 1.00 89.06 89 ILE A C 1
ATOM 701 O O . ILE A 1 89 ? -11.468 11.260 10.364 1.00 89.06 89 ILE A O 1
ATOM 705 N N . GLY A 1 90 ? -12.378 9.766 11.801 1.00 91.06 90 GLY A N 1
ATOM 706 C CA . GLY A 1 90 ? -13.697 9.693 11.192 1.00 91.06 90 GLY A CA 1
ATOM 707 C C . GLY A 1 90 ? -13.705 8.964 9.849 1.00 91.06 90 GLY A C 1
ATOM 708 O O . GLY A 1 90 ? -12.939 8.030 9.607 1.00 91.06 90 GLY A O 1
ATOM 709 N N . ILE A 1 91 ? -14.622 9.393 8.987 1.00 94.25 91 ILE A N 1
ATOM 710 C CA . ILE A 1 91 ? -14.905 8.796 7.683 1.00 94.25 91 ILE A CA 1
ATOM 711 C C . ILE A 1 91 ? -14.076 9.501 6.598 1.00 94.25 91 ILE A C 1
ATOM 713 O O . ILE A 1 91 ? -14.015 10.730 6.558 1.00 94.25 91 ILE A O 1
ATOM 717 N N . ARG A 1 92 ? -13.441 8.738 5.700 1.00 94.38 92 ARG A N 1
ATOM 718 C CA . ARG A 1 92 ? -12.635 9.241 4.575 1.00 94.38 92 ARG A CA 1
ATOM 719 C C . ARG A 1 92 ? -12.921 8.464 3.294 1.00 94.38 92 ARG A C 1
ATOM 721 O O . ARG A 1 92 ? -12.940 7.237 3.312 1.00 94.38 92 ARG A O 1
ATOM 728 N N . GLY A 1 93 ? -13.085 9.169 2.178 1.00 94.06 93 GLY A N 1
ATOM 729 C CA . GLY A 1 93 ? -13.145 8.547 0.853 1.00 94.06 93 GLY A CA 1
ATOM 730 C C . GLY A 1 93 ? -11.771 8.032 0.428 1.00 94.06 93 GLY A C 1
ATOM 731 O O . GLY A 1 93 ? -10.771 8.712 0.639 1.00 94.06 93 GLY A O 1
ATOM 732 N N . ILE A 1 94 ? -11.711 6.837 -0.153 1.00 93.62 94 ILE A N 1
ATOM 733 C CA . ILE A 1 94 ? -10.500 6.249 -0.726 1.00 93.62 94 ILE A CA 1
ATOM 734 C C . ILE A 1 94 ? -10.778 5.794 -2.156 1.00 93.62 94 ILE A C 1
ATOM 736 O O . ILE A 1 94 ? -11.787 5.148 -2.426 1.00 93.62 94 ILE A O 1
ATOM 740 N N . THR A 1 95 ? -9.833 6.069 -3.047 1.00 92.44 95 THR A N 1
ATOM 741 C CA . THR A 1 95 ? -9.912 5.673 -4.452 1.00 92.44 95 THR A CA 1
ATOM 742 C C . THR A 1 95 ? -8.672 4.877 -4.837 1.00 92.44 95 THR A C 1
ATOM 744 O O . THR A 1 95 ? -7.537 5.261 -4.533 1.00 92.44 95 THR A O 1
ATOM 747 N N . TRP A 1 96 ? -8.886 3.746 -5.501 1.00 89.44 96 TRP A N 1
ATOM 748 C CA . TRP A 1 96 ? -7.844 2.963 -6.148 1.00 89.44 96 TRP A CA 1
ATOM 749 C C . TRP A 1 96 ? -7.768 3.377 -7.607 1.00 89.44 96 TRP A C 1
ATOM 751 O O . TRP A 1 96 ? -8.748 3.260 -8.336 1.00 89.44 96 TRP A O 1
ATOM 761 N N . THR A 1 97 ? -6.596 3.831 -8.032 1.00 86.25 97 THR A N 1
ATOM 762 C CA . THR A 1 97 ? -6.329 4.223 -9.415 1.00 86.25 97 THR A CA 1
ATOM 763 C C . THR A 1 97 ? -5.276 3.319 -10.039 1.00 86.25 97 THR A C 1
ATOM 765 O O . THR A 1 97 ? -4.342 2.857 -9.374 1.00 86.25 97 THR A O 1
ATOM 768 N N . HIS A 1 98 ? -5.435 3.071 -11.332 1.00 77.25 98 HIS A N 1
ATOM 769 C CA . HIS A 1 98 ? -4.467 2.418 -12.194 1.00 77.25 98 HIS A CA 1
ATOM 770 C C . HIS A 1 98 ? -3.942 3.433 -13.211 1.00 77.25 98 HIS A C 1
ATOM 772 O O . HIS A 1 98 ? -4.691 4.279 -13.690 1.00 77.25 98 HIS A O 1
ATOM 778 N N . SER A 1 99 ? -2.658 3.350 -13.557 1.00 71.94 99 SER A N 1
ATO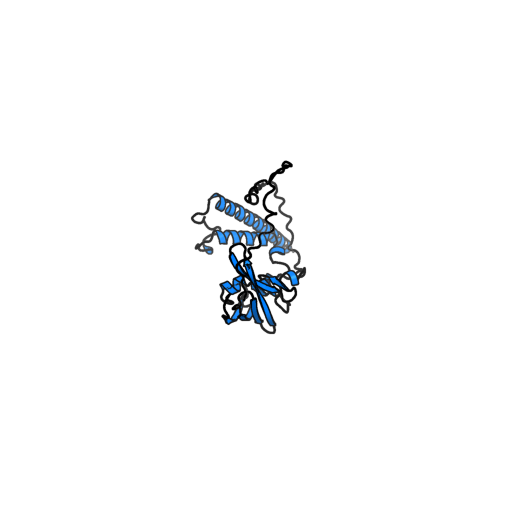M 779 C CA . SER A 1 99 ? -2.003 4.350 -14.411 1.00 71.94 99 SER A CA 1
ATOM 780 C C . SER A 1 99 ? -2.574 4.422 -15.830 1.00 71.94 99 SER A C 1
ATOM 782 O O . SER A 1 99 ? -2.579 5.496 -16.412 1.00 71.94 99 SER A O 1
ATOM 784 N N . TYR A 1 100 ? -3.048 3.298 -16.376 1.00 66.94 100 TYR A N 1
ATOM 785 C CA . TYR A 1 100 ? -3.507 3.209 -17.771 1.00 66.94 100 TYR A CA 1
ATOM 786 C C . TYR A 1 100 ? -5.005 3.469 -17.996 1.00 66.94 100 TYR A C 1
ATOM 788 O O . TYR A 1 100 ? -5.365 4.033 -19.018 1.00 66.94 100 TYR A O 1
ATOM 796 N N . TRP A 1 101 ? -5.882 3.051 -17.080 1.00 75.81 101 TRP A N 1
ATOM 797 C CA . TRP A 1 101 ? -7.346 3.122 -17.259 1.00 75.81 101 TRP A CA 1
ATOM 798 C C . TRP A 1 101 ? -8.054 3.944 -16.175 1.00 75.81 101 TRP A C 1
ATOM 800 O O . TRP A 1 101 ? -9.277 4.014 -16.152 1.00 75.81 101 TRP A O 1
ATOM 810 N N . GLY A 1 102 ? -7.297 4.600 -15.290 1.00 78.44 102 GLY A N 1
ATOM 811 C CA . GLY A 1 102 ? -7.847 5.534 -14.314 1.00 78.44 102 GLY A CA 1
ATOM 812 C C . GLY A 1 102 ? -8.443 4.852 -13.084 1.00 78.44 102 GLY A C 1
ATOM 813 O O . GLY A 1 102 ? -7.809 3.999 -12.460 1.00 78.44 102 GLY A O 1
ATOM 814 N N . GLU A 1 103 ? -9.624 5.295 -12.667 1.00 81.44 103 GLU A N 1
ATOM 815 C CA . GLU A 1 103 ? -10.277 4.848 -11.438 1.00 81.44 103 GLU A CA 1
ATOM 816 C C . GLU A 1 103 ? -10.732 3.381 -11.520 1.00 81.44 103 GLU A C 1
ATOM 818 O O . GLU A 1 103 ? -11.479 2.990 -12.408 1.00 81.44 103 GLU A O 1
ATOM 823 N N . VAL A 1 104 ? -10.277 2.563 -10.567 1.00 85.75 104 VAL A N 1
ATOM 824 C CA . VAL A 1 104 ? -10.598 1.127 -10.471 1.00 85.75 104 VAL A CA 1
ATOM 825 C C . VAL A 1 104 ? -11.728 0.878 -9.479 1.00 85.75 104 VAL A C 1
ATOM 827 O O . VAL A 1 104 ? -12.569 0.008 -9.688 1.00 85.75 104 VAL A O 1
ATOM 830 N N . ALA A 1 105 ? -11.707 1.584 -8.350 1.00 88.38 105 ALA A N 1
ATOM 831 C CA . ALA A 1 105 ? -12.687 1.430 -7.286 1.00 88.38 105 ALA A CA 1
ATOM 832 C C . ALA A 1 105 ? -12.654 2.654 -6.366 1.00 88.38 105 ALA A C 1
ATOM 834 O O . ALA A 1 105 ? -11.567 3.116 -6.018 1.00 88.38 105 ALA A O 1
ATOM 835 N N . THR A 1 106 ? -13.816 3.098 -5.892 1.00 92.88 106 THR A N 1
ATOM 836 C CA . THR A 1 106 ? -13.934 4.125 -4.848 1.00 92.88 106 THR A CA 1
ATOM 837 C C . THR A 1 106 ? -14.788 3.620 -3.708 1.00 92.88 106 THR A C 1
ATOM 839 O O . THR A 1 106 ? -15.857 3.051 -3.918 1.00 92.88 106 THR A O 1
ATOM 842 N N . GLY A 1 107 ? -14.298 3.820 -2.491 1.00 94.19 107 GLY A N 1
ATOM 843 C CA . GLY A 1 107 ? -14.952 3.401 -1.266 1.00 94.19 107 GLY A CA 1
ATOM 844 C C . GLY A 1 107 ? -14.713 4.377 -0.129 1.00 94.19 107 GLY A C 1
ATOM 845 O O . GLY A 1 107 ? -14.182 5.472 -0.303 1.00 94.19 107 GLY A O 1
ATOM 846 N N . VAL A 1 108 ? -15.100 3.951 1.062 1.00 96.38 108 VAL A N 1
ATOM 847 C CA . VAL A 1 108 ? -15.056 4.752 2.275 1.00 96.38 108 VAL A CA 1
ATOM 848 C C . VAL A 1 108 ? -14.368 3.958 3.374 1.00 96.38 108 VAL A C 1
ATOM 850 O O . VAL A 1 108 ? -14.704 2.803 3.631 1.00 96.38 108 VAL A O 1
ATOM 853 N N . ILE A 1 109 ? -13.397 4.581 4.032 1.00 96.44 109 ILE A N 1
ATOM 854 C CA . ILE A 1 109 ? -12.694 4.038 5.190 1.00 96.44 109 ILE A CA 1
ATOM 855 C C . ILE A 1 109 ? -13.089 4.832 6.426 1.00 96.44 109 ILE A C 1
ATOM 857 O O . ILE A 1 109 ? -13.085 6.060 6.418 1.00 96.44 109 ILE A O 1
ATOM 861 N N . SER A 1 110 ? -13.366 4.123 7.512 1.00 96.25 110 SER A N 1
ATOM 862 C CA . SER A 1 110 ? -13.355 4.684 8.861 1.00 96.25 110 SER A CA 1
ATOM 863 C C . SER A 1 110 ? -12.447 3.847 9.744 1.00 96.25 110 SER A C 1
ATOM 865 O O . SER A 1 110 ? -12.357 2.630 9.581 1.00 96.25 110 SER A O 1
ATOM 867 N N . ALA A 1 111 ? -11.724 4.487 10.652 1.00 96.25 111 ALA A N 1
ATOM 868 C CA . ALA A 1 111 ? -10.828 3.776 11.547 1.00 96.25 111 ALA A CA 1
ATOM 869 C C . ALA A 1 111 ? -10.720 4.478 12.892 1.00 96.25 111 ALA A C 1
ATOM 871 O O . ALA A 1 111 ? -10.601 5.703 12.962 1.00 96.25 111 ALA A O 1
ATOM 872 N N . ASP A 1 112 ? -10.681 3.665 13.940 1.00 96.19 112 ASP A N 1
ATOM 873 C CA . ASP A 1 112 ? -10.354 4.095 15.286 1.00 96.19 112 ASP A CA 1
ATOM 874 C C . ASP A 1 112 ? -9.084 3.384 15.739 1.00 96.19 112 ASP A C 1
ATOM 876 O O . ASP A 1 112 ? -9.038 2.156 15.851 1.00 96.19 112 ASP A O 1
ATOM 880 N N . MET A 1 113 ? -8.036 4.171 15.965 1.00 95.31 113 MET A N 1
ATOM 881 C CA . MET A 1 113 ? -6.759 3.705 16.493 1.00 95.31 113 MET A CA 1
ATOM 882 C C . MET A 1 113 ? -6.389 4.456 17.777 1.00 95.31 113 MET A C 1
ATOM 884 O O . MET A 1 113 ? -5.205 4.563 18.089 1.00 95.31 113 MET A O 1
ATOM 888 N N . SER A 1 114 ? -7.372 5.016 18.493 1.00 94.31 114 SER A N 1
ATOM 889 C CA . SER A 1 114 ? -7.162 5.721 19.767 1.00 94.31 114 SER A CA 1
ATOM 890 C C . SER A 1 114 ? -6.673 4.797 20.887 1.00 94.31 114 SER A C 1
ATOM 892 O O . SER A 1 114 ? -5.965 5.238 21.791 1.00 94.31 114 SER A O 1
ATOM 894 N N . GLY A 1 115 ? -6.987 3.501 20.796 1.00 91.44 115 GLY A N 1
ATOM 895 C CA . GLY A 1 115 ? -6.519 2.491 21.735 1.00 91.44 115 GLY A CA 1
ATOM 896 C C . GLY A 1 115 ? -4.996 2.329 21.733 1.00 91.44 115 GLY A C 1
ATOM 897 O O . GLY A 1 115 ? -4.318 2.435 20.710 1.00 91.44 115 GLY A O 1
ATOM 898 N N . GLN A 1 116 ? -4.433 2.021 22.904 1.00 88.12 116 GLN A N 1
ATOM 899 C CA . GLN A 1 116 ? -2.980 1.942 23.084 1.00 88.12 116 GLN A CA 1
ATOM 900 C C . GLN A 1 116 ? -2.341 0.767 22.316 1.00 88.12 116 GLN A C 1
ATOM 902 O O . GLN A 1 116 ? -1.187 0.852 21.877 1.00 88.12 116 GLN A O 1
ATOM 907 N N . ALA A 1 117 ? -3.063 -0.348 22.181 1.00 92.31 117 ALA A N 1
ATOM 908 C CA . ALA A 1 117 ? -2.578 -1.566 21.530 1.00 92.31 117 ALA A CA 1
ATOM 909 C C . ALA A 1 117 ? -3.560 -2.175 20.522 1.00 92.31 117 ALA A C 1
ATOM 911 O O . ALA A 1 117 ? -3.176 -3.084 19.786 1.00 92.31 117 ALA A O 1
ATOM 912 N N . GLU A 1 118 ? -4.793 -1.680 20.469 1.00 95.94 118 GLU A N 1
ATOM 913 C CA . GLU A 1 118 ? -5.872 -2.240 19.664 1.00 95.94 118 GLU A CA 1
ATOM 914 C C . GLU A 1 118 ? -6.689 -1.125 19.022 1.00 95.94 118 GLU A C 1
ATOM 916 O O . GLU A 1 118 ? -6.741 0.001 19.516 1.00 95.94 118 GLU A O 1
ATOM 921 N N . GLY A 1 119 ? -7.305 -1.446 17.895 1.00 96.38 119 GLY A N 1
ATOM 922 C CA . GLY A 1 119 ? -8.146 -0.545 17.132 1.00 96.38 119 GLY A CA 1
ATOM 923 C C . GLY A 1 119 ? -8.920 -1.313 16.074 1.00 96.38 119 GLY A C 1
ATOM 924 O O . GLY A 1 119 ? -8.861 -2.543 15.992 1.00 96.38 119 GLY A O 1
ATOM 925 N N . TRP A 1 120 ? -9.632 -0.593 15.224 1.00 97.12 120 TRP A N 1
ATOM 926 C CA . TRP A 1 120 ? -10.366 -1.190 14.118 1.00 97.12 120 TRP A CA 1
ATOM 927 C C . TRP A 1 120 ? -10.355 -0.282 12.894 1.00 97.12 120 TRP A C 1
ATOM 929 O O . TRP A 1 120 ? -10.210 0.933 12.988 1.00 97.12 120 TRP A O 1
ATOM 939 N N . LEU A 1 121 ? -10.526 -0.901 11.733 1.00 97.44 121 LEU A N 1
ATOM 940 C CA . LEU A 1 121 ? -10.756 -0.248 10.455 1.00 97.44 121 LEU A CA 1
ATOM 941 C C . LEU A 1 121 ? -11.985 -0.874 9.806 1.00 97.44 121 LEU A C 1
ATOM 943 O O . LEU A 1 121 ? -12.085 -2.094 9.732 1.00 97.44 121 LEU A O 1
ATOM 947 N N . ARG A 1 122 ? -12.909 -0.057 9.317 1.00 97.25 122 ARG A N 1
ATOM 948 C CA . ARG A 1 122 ? -14.027 -0.472 8.475 1.00 97.25 122 ARG A CA 1
ATOM 949 C C . ARG A 1 122 ? -13.803 0.066 7.071 1.00 97.25 122 ARG A C 1
ATOM 951 O O . ARG A 1 122 ? -13.479 1.240 6.903 1.00 97.25 122 ARG A O 1
ATOM 958 N N . ILE A 1 123 ? -13.961 -0.800 6.082 1.00 96.81 123 ILE A N 1
ATOM 959 C CA . ILE A 1 123 ? -13.923 -0.454 4.664 1.00 96.81 123 ILE A CA 1
ATOM 960 C C . ILE A 1 123 ? -15.280 -0.771 4.048 1.00 96.81 123 ILE A C 1
ATOM 962 O O . ILE A 1 123 ? -15.794 -1.877 4.214 1.00 96.81 123 ILE A O 1
ATOM 966 N N . GLN A 1 124 ? -15.828 0.199 3.328 1.00 96.06 124 GLN A N 1
ATOM 967 C CA . GLN A 1 124 ? -17.061 0.073 2.565 1.00 96.06 124 GLN A CA 1
ATOM 968 C C . GLN A 1 124 ? -16.770 0.359 1.093 1.00 96.06 124 GLN A C 1
ATOM 970 O O . GLN A 1 124 ? -16.153 1.372 0.768 1.00 96.06 124 GLN A O 1
ATOM 975 N N . LEU A 1 125 ? -17.149 -0.553 0.203 1.00 93.56 125 LEU A N 1
ATOM 976 C CA . LEU A 1 125 ? -16.866 -0.465 -1.226 1.00 93.56 125 LEU A CA 1
ATOM 977 C C . LEU A 1 125 ? -17.941 -1.198 -2.033 1.00 93.56 125 LEU A C 1
ATOM 979 O O . LEU A 1 125 ? -17.938 -2.429 -2.090 1.00 93.56 125 LEU A O 1
ATOM 983 N N . GLY A 1 126 ? -18.824 -0.456 -2.703 1.00 89.88 126 GLY A N 1
ATOM 984 C CA . GLY A 1 126 ? -19.979 -1.051 -3.379 1.00 89.88 126 GLY A CA 1
ATOM 985 C C . GLY A 1 126 ? -20.804 -1.878 -2.388 1.00 89.88 126 GLY A C 1
ATOM 986 O O . GLY A 1 126 ? -21.267 -1.348 -1.385 1.00 89.88 126 GLY A O 1
ATOM 987 N N . SER A 1 127 ? -20.929 -3.184 -2.632 1.00 90.44 127 SER A N 1
ATOM 988 C CA . SER A 1 127 ? -21.610 -4.133 -1.735 1.00 90.44 127 SER A CA 1
ATOM 989 C C . SER A 1 127 ? -20.739 -4.697 -0.603 1.00 90.44 127 SER A C 1
ATOM 991 O O . SER A 1 127 ? -21.242 -5.409 0.264 1.00 90.44 127 SER A O 1
ATOM 993 N N . LEU A 1 128 ? -19.431 -4.422 -0.595 1.00 94.19 128 LEU A N 1
ATOM 994 C CA . LEU A 1 128 ? -18.529 -4.879 0.458 1.00 94.19 128 LEU A CA 1
ATOM 995 C C . LEU A 1 128 ? -18.609 -3.946 1.664 1.00 94.19 128 LEU A C 1
ATOM 997 O O . LEU A 1 128 ? -18.290 -2.768 1.545 1.00 94.19 128 LEU A O 1
ATOM 1001 N N . ASP A 1 129 ? -18.903 -4.504 2.834 1.00 96.12 129 ASP A N 1
ATOM 1002 C CA . ASP A 1 129 ? -18.718 -3.853 4.128 1.00 96.12 129 ASP A CA 1
ATOM 1003 C C . ASP A 1 129 ? -17.926 -4.778 5.052 1.00 96.12 129 ASP A C 1
ATOM 1005 O O . ASP A 1 129 ? -18.348 -5.897 5.352 1.00 96.12 129 ASP A O 1
ATOM 1009 N N . GLN A 1 130 ? -16.734 -4.347 5.456 1.00 97.00 130 GLN A N 1
ATOM 1010 C CA . GLN A 1 130 ? -15.828 -5.190 6.216 1.00 97.00 130 GLN A CA 1
ATOM 1011 C C . GLN A 1 130 ? -15.153 -4.421 7.344 1.00 97.00 130 GLN A C 1
ATOM 1013 O O . GLN A 1 130 ? -14.408 -3.470 7.109 1.00 97.00 130 GLN A O 1
ATOM 1018 N N . ARG A 1 131 ? -15.336 -4.908 8.575 1.00 96.88 131 ARG A N 1
ATOM 1019 C CA . ARG A 1 131 ? -14.573 -4.477 9.750 1.00 96.88 131 ARG A CA 1
ATOM 1020 C C . ARG A 1 131 ? -13.366 -5.389 9.965 1.00 96.88 131 ARG A C 1
ATOM 1022 O O . ARG A 1 131 ? -13.469 -6.611 9.905 1.00 96.88 131 ARG A O 1
ATOM 1029 N N . ILE A 1 132 ? -12.212 -4.784 10.204 1.00 97.75 132 ILE A N 1
ATOM 1030 C CA . ILE A 1 132 ? -10.908 -5.423 10.352 1.00 97.75 132 ILE A CA 1
ATOM 1031 C C . ILE A 1 132 ? -10.292 -4.911 11.651 1.00 97.75 132 ILE A C 1
ATOM 1033 O O . ILE A 1 132 ? -10.194 -3.703 11.863 1.00 97.75 132 ILE A O 1
ATOM 1037 N N . MET A 1 133 ? -9.852 -5.823 12.513 1.00 97.94 133 MET A N 1
ATOM 103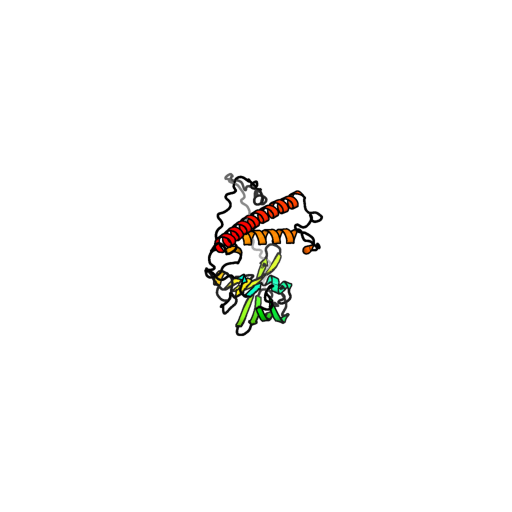8 C CA . MET A 1 133 ? -9.170 -5.445 13.749 1.00 97.94 133 MET A CA 1
ATOM 1039 C C . MET A 1 133 ? -7.734 -5.003 13.462 1.00 97.94 133 MET A C 1
ATOM 1041 O O . MET A 1 133 ? -7.059 -5.541 12.580 1.00 97.94 133 MET A O 1
ATOM 1045 N N . LEU A 1 134 ? -7.270 -4.017 14.221 1.00 97.75 134 LEU A N 1
ATOM 1046 C CA . LEU A 1 134 ? -5.917 -3.483 14.179 1.00 97.75 134 LEU A CA 1
ATOM 1047 C C . LEU A 1 134 ? -5.240 -3.738 15.516 1.00 97.75 134 LEU A C 1
ATOM 1049 O O . LEU A 1 134 ? -5.844 -3.549 16.566 1.00 97.75 134 LEU A O 1
ATOM 1053 N N . VAL A 1 135 ? -3.974 -4.140 15.478 1.00 97.50 135 VAL A N 1
ATOM 1054 C CA . VAL A 1 135 ? -3.204 -4.444 16.685 1.00 97.50 135 VAL A CA 1
ATOM 1055 C C . VAL A 1 135 ? -1.807 -3.847 16.585 1.00 97.50 135 VAL A C 1
ATOM 1057 O O . VAL A 1 135 ? -1.134 -3.985 15.561 1.00 97.50 135 VAL A O 1
ATOM 1060 N N . ALA A 1 136 ? -1.351 -3.213 17.661 1.00 96.19 136 ALA A N 1
ATOM 1061 C CA . ALA A 1 136 ? -0.000 -2.694 17.795 1.00 96.19 136 ALA A CA 1
ATOM 1062 C C . ALA A 1 136 ? 0.938 -3.734 18.430 1.00 96.19 136 ALA A C 1
ATOM 1064 O O . ALA A 1 136 ? 0.592 -4.449 19.377 1.00 96.19 136 ALA A O 1
ATOM 1065 N N . ARG A 1 137 ? 2.171 -3.800 17.924 1.00 95.25 137 ARG A N 1
ATOM 1066 C CA . ARG A 1 137 ? 3.270 -4.581 18.502 1.00 95.25 137 ARG A CA 1
ATOM 1067 C C . ARG A 1 137 ? 4.499 -3.704 18.674 1.00 95.25 137 ARG A C 1
ATOM 1069 O O . ARG A 1 137 ? 4.801 -2.875 17.812 1.00 95.25 137 ARG A O 1
ATOM 1076 N N . THR A 1 138 ? 5.198 -3.889 19.787 1.00 93.81 138 THR A N 1
ATOM 1077 C CA . THR A 1 138 ? 6.484 -3.239 20.044 1.00 93.81 138 THR A CA 1
ATOM 1078 C C . THR A 1 138 ? 7.520 -3.711 19.025 1.00 93.81 138 THR A C 1
ATOM 1080 O O . THR A 1 138 ? 7.469 -4.838 18.527 1.00 93.81 138 THR A O 1
ATOM 1083 N N . ARG A 1 139 ? 8.438 -2.821 18.652 1.00 90.69 139 ARG A N 1
ATOM 1084 C CA . ARG A 1 139 ? 9.557 -3.133 17.755 1.00 90.69 139 ARG A CA 1
ATOM 1085 C C . ARG A 1 139 ? 10.867 -3.126 18.541 1.00 90.69 139 ARG A C 1
ATOM 1087 O O . ARG A 1 139 ? 10.999 -2.399 19.519 1.00 90.69 139 ARG A O 1
ATOM 1094 N N . HIS A 1 140 ? 11.842 -3.912 18.082 1.00 88.50 140 HIS A N 1
ATOM 1095 C CA . HIS A 1 140 ? 13.152 -4.033 18.735 1.00 88.50 140 HIS A CA 1
ATOM 1096 C C . HIS A 1 140 ? 13.926 -2.708 18.794 1.00 88.50 140 HIS A C 1
ATOM 1098 O O . HIS A 1 140 ? 14.615 -2.453 19.771 1.00 88.50 140 HIS A O 1
ATOM 1104 N N . TYR A 1 141 ? 13.764 -1.843 17.789 1.00 87.75 141 TYR A N 1
ATOM 1105 C CA . TYR A 1 141 ? 14.413 -0.527 17.717 1.00 87.75 141 TYR A CA 1
ATOM 1106 C C . TYR A 1 141 ? 13.559 0.604 18.318 1.00 87.75 141 TYR A C 1
ATOM 1108 O O . TYR A 1 141 ? 13.716 1.765 17.952 1.00 87.75 141 TYR A O 1
ATOM 1116 N N . GLY A 1 142 ? 12.624 0.267 19.210 1.00 86.62 142 GLY A N 1
ATOM 1117 C CA . GLY A 1 142 ? 11.685 1.219 19.794 1.00 86.62 142 GLY A CA 1
ATOM 1118 C C . GLY A 1 142 ? 10.468 1.510 18.910 1.00 86.62 142 GLY A C 1
ATOM 1119 O O . GLY A 1 142 ? 10.382 1.124 17.742 1.00 86.62 142 GLY A O 1
ATOM 1120 N N . GLY A 1 143 ? 9.479 2.173 19.509 1.00 88.38 143 GLY A N 1
ATOM 1121 C CA . GLY A 1 143 ? 8.200 2.472 18.870 1.00 88.38 143 GLY A CA 1
ATOM 1122 C C . GLY A 1 143 ? 7.261 1.266 18.753 1.00 88.38 143 GLY A C 1
ATOM 1123 O O . GLY A 1 143 ? 7.489 0.178 19.295 1.00 88.38 143 GLY A O 1
ATOM 1124 N N . ARG A 1 144 ? 6.149 1.487 18.048 1.00 90.06 144 ARG A N 1
ATOM 1125 C CA . ARG A 1 144 ? 5.099 0.489 17.822 1.00 90.06 144 ARG A CA 1
ATOM 1126 C C . ARG A 1 144 ? 4.768 0.411 16.345 1.00 90.06 144 ARG A C 1
ATOM 1128 O O . ARG A 1 144 ? 4.652 1.432 15.672 1.00 90.06 144 ARG A O 1
ATOM 1135 N N . GLN A 1 145 ? 4.566 -0.806 15.859 1.00 93.69 145 GLN A N 1
ATOM 1136 C CA . GLN A 1 145 ? 4.011 -1.037 14.539 1.00 93.69 145 GLN A CA 1
ATOM 1137 C C . GLN A 1 145 ? 2.615 -1.621 14.651 1.00 93.69 145 GLN A C 1
ATOM 1139 O O . GLN A 1 145 ? 2.395 -2.601 15.359 1.00 93.69 145 GLN A O 1
ATOM 1144 N N . TRP A 1 146 ? 1.701 -1.032 13.894 1.00 96.06 146 TRP A N 1
ATOM 1145 C CA . TRP A 1 146 ? 0.354 -1.537 13.735 1.00 96.06 146 TRP A CA 1
ATOM 1146 C C . TRP A 1 146 ? 0.284 -2.584 12.625 1.00 96.06 146 TRP A C 1
ATOM 1148 O O . TRP A 1 146 ? 1.024 -2.530 11.638 1.00 96.06 146 TRP A O 1
ATOM 1158 N N . TYR A 1 147 ? -0.626 -3.533 12.799 1.00 97.69 147 TYR A N 1
ATOM 1159 C CA . TYR A 1 147 ? -0.929 -4.595 11.853 1.00 97.69 147 TYR A CA 1
ATOM 1160 C C . TYR A 1 147 ? -2.435 -4.777 11.751 1.00 97.69 147 TYR A C 1
ATOM 1162 O O . TYR A 1 147 ? -3.154 -4.604 12.733 1.00 97.69 147 TYR A O 1
ATOM 1170 N N . PHE A 1 148 ? -2.896 -5.200 10.581 1.00 98.19 148 PHE A N 1
ATOM 1171 C CA . PHE A 1 148 ? -4.205 -5.814 10.446 1.00 98.19 148 PHE A CA 1
ATOM 1172 C C . PHE A 1 148 ? -4.192 -7.199 11.078 1.00 98.19 148 PHE A C 1
ATOM 1174 O O . PHE A 1 148 ? -3.234 -7.958 10.912 1.00 98.19 148 PHE A O 1
ATOM 1181 N N . VAL A 1 149 ? -5.292 -7.564 11.714 1.00 98.06 149 VAL A N 1
ATOM 1182 C CA . VAL A 1 149 ? -5.610 -8.951 12.031 1.00 98.06 149 VAL A CA 1
ATOM 1183 C C . VAL A 1 149 ? -6.383 -9.518 10.849 1.00 98.06 149 VAL A C 1
ATOM 1185 O O . VAL A 1 149 ? -7.442 -9.015 10.479 1.00 98.06 149 VAL A O 1
ATOM 1188 N N . CYS A 1 150 ? -5.831 -10.544 10.204 1.00 97.25 150 CYS A N 1
ATOM 1189 C CA . CYS A 1 150 ? -6.479 -11.180 9.067 1.00 97.25 150 CYS A CA 1
ATOM 1190 C C . CYS A 1 150 ? -7.835 -11.776 9.492 1.00 97.25 150 CYS A C 1
ATOM 1192 O O . CYS A 1 150 ? -7.827 -12.685 10.317 1.00 97.25 150 CYS A O 1
ATOM 1194 N N . PRO A 1 151 ? -8.965 -11.394 8.871 1.00 95.12 151 PRO A N 1
ATOM 1195 C CA . PRO A 1 151 ? -10.292 -11.826 9.330 1.00 95.12 151 PRO A CA 1
ATOM 1196 C C . PRO A 1 151 ? -10.546 -13.334 9.248 1.00 95.12 151 PRO A C 1
ATOM 1198 O O . PRO A 1 151 ? -11.364 -13.857 9.988 1.00 95.12 151 PRO A O 1
ATOM 1201 N N . VAL A 1 152 ? -9.852 -14.039 8.347 1.00 95.38 152 VAL A N 1
ATOM 1202 C CA . VAL A 1 152 ? -9.995 -15.497 8.188 1.00 95.38 152 VAL A CA 1
ATOM 1203 C C . VAL A 1 152 ? -8.995 -16.265 9.049 1.00 95.38 152 VAL A C 1
ATOM 1205 O O . VAL A 1 152 ? -9.374 -17.127 9.825 1.00 95.38 152 VAL A O 1
ATOM 1208 N N . MET A 1 153 ? -7.701 -15.968 8.913 1.00 94.06 153 MET A N 1
ATOM 1209 C CA . MET A 1 153 ? -6.656 -16.754 9.579 1.00 94.06 153 MET A CA 1
ATOM 1210 C C . MET A 1 153 ? -6.236 -16.230 10.957 1.00 94.06 153 MET A C 1
ATOM 1212 O O . MET A 1 153 ? -5.340 -16.805 11.568 1.00 94.06 153 MET A O 1
ATOM 1216 N N . ASN A 1 154 ? -6.770 -15.088 11.394 1.00 95.81 154 ASN A N 1
ATOM 1217 C CA . ASN A 1 154 ? -6.396 -14.405 12.634 1.00 95.81 154 ASN A CA 1
ATOM 1218 C C . ASN A 1 154 ? -4.881 -14.122 12.786 1.00 95.81 154 ASN A C 1
ATOM 1220 O O . ASN A 1 154 ? -4.339 -14.043 13.885 1.00 95.81 154 ASN A O 1
ATOM 1224 N N . ARG A 1 155 ? -4.163 -13.987 11.661 1.00 95.56 155 ARG A N 1
ATOM 1225 C CA . ARG A 1 155 ? -2.723 -13.677 11.627 1.00 95.56 155 ARG A CA 1
ATOM 1226 C C . ARG A 1 155 ? -2.480 -12.197 11.379 1.00 95.56 155 ARG A C 1
ATOM 1228 O O . ARG A 1 155 ? -3.207 -11.570 10.609 1.00 95.56 155 ARG A O 1
ATOM 1235 N N . LEU A 1 156 ? -1.411 -11.670 11.969 1.00 97.06 156 LEU A N 1
ATOM 1236 C CA . LEU A 1 156 ? -0.987 -10.289 11.759 1.00 97.06 156 LEU A CA 1
ATOM 1237 C C . LEU A 1 156 ? -0.455 -10.090 10.333 1.00 97.06 156 LEU A C 1
ATOM 1239 O O . LEU A 1 156 ? 0.385 -10.855 9.857 1.00 97.06 156 LEU A O 1
ATOM 1243 N N . ALA A 1 157 ? -0.926 -9.044 9.661 1.00 97.06 157 ALA A N 1
ATOM 1244 C CA . ALA A 1 157 ? -0.497 -8.670 8.322 1.00 97.06 157 ALA A CA 1
ATOM 1245 C C . ALA A 1 157 ? -0.384 -7.147 8.195 1.00 97.06 157 ALA A C 1
ATOM 1247 O O . ALA A 1 157 ? -1.235 -6.402 8.666 1.00 97.06 157 ALA A O 1
ATOM 1248 N N . SER A 1 158 ? 0.656 -6.660 7.521 1.00 96.12 158 SER A N 1
ATOM 1249 C CA . SER A 1 158 ? 0.767 -5.237 7.159 1.00 96.12 158 SER A CA 1
ATOM 1250 C C . SER A 1 158 ? -0.068 -4.877 5.928 1.00 96.12 158 SER A C 1
ATOM 1252 O O . SER A 1 158 ? -0.375 -3.706 5.702 1.00 96.12 158 SER A O 1
ATOM 1254 N N . VAL A 1 159 ? -0.417 -5.888 5.127 1.00 96.94 159 VAL A N 1
ATOM 1255 C CA . VAL A 1 159 ? -1.136 -5.739 3.866 1.00 96.94 159 VAL A CA 1
ATOM 1256 C C . VAL A 1 159 ? -2.252 -6.770 3.772 1.00 96.94 159 VAL A C 1
ATOM 1258 O O . VAL A 1 159 ? -2.010 -7.970 3.936 1.00 96.94 159 VAL A O 1
ATOM 1261 N N . LEU A 1 160 ? -3.450 -6.302 3.436 1.00 97.38 160 LEU A N 1
ATOM 1262 C CA . LEU A 1 160 ? -4.567 -7.142 3.024 1.00 97.38 160 LEU A CA 1
ATOM 1263 C C . LEU A 1 160 ? -4.839 -6.952 1.532 1.00 97.38 160 LEU A C 1
ATOM 1265 O O . LEU A 1 160 ? -4.713 -5.858 0.984 1.00 97.38 160 LEU A O 1
ATOM 1269 N N . TRP A 1 161 ? -5.222 -8.042 0.887 1.00 96.38 161 TRP A N 1
ATOM 1270 C CA . TRP A 1 161 ? -5.491 -8.120 -0.538 1.00 96.38 161 TRP A CA 1
ATOM 1271 C C . TRP A 1 161 ? -6.929 -8.560 -0.761 1.00 96.38 161 TRP A C 1
ATOM 1273 O O . TRP A 1 161 ? -7.418 -9.444 -0.052 1.00 96.38 161 TRP A O 1
ATOM 1283 N N . ARG A 1 162 ? -7.560 -7.988 -1.780 1.00 95.25 162 ARG A N 1
ATOM 1284 C CA . ARG A 1 162 ? -8.811 -8.458 -2.366 1.00 95.25 162 ARG A CA 1
ATOM 1285 C C . ARG A 1 162 ? -8.560 -8.677 -3.864 1.00 95.25 162 ARG A C 1
ATOM 1287 O O . ARG A 1 162 ? -8.674 -7.724 -4.636 1.00 95.25 162 ARG A O 1
ATOM 1294 N N . PRO A 1 163 ? -8.138 -9.890 -4.263 1.00 93.19 163 PRO A N 1
ATOM 1295 C CA . PRO A 1 163 ? -7.965 -10.244 -5.671 1.00 93.19 163 PRO A CA 1
ATOM 1296 C C . PRO A 1 163 ? -9.260 -10.030 -6.477 1.00 93.19 163 PRO A C 1
ATOM 1298 O O . PRO A 1 163 ? -10.341 -10.018 -5.882 1.00 93.19 163 PRO A O 1
ATOM 1301 N N . PRO A 1 164 ? -9.192 -9.900 -7.812 1.00 88.94 164 PRO A N 1
ATOM 1302 C CA . PRO A 1 164 ? -10.385 -9.875 -8.656 1.00 88.94 164 PRO A CA 1
ATOM 1303 C C . PRO A 1 164 ? -11.292 -11.081 -8.376 1.00 88.94 164 PRO A C 1
ATOM 1305 O O . PRO A 1 164 ? -10.807 -12.195 -8.182 1.00 88.94 164 PRO A O 1
ATOM 1308 N N . GLY A 1 165 ? -12.603 -10.848 -8.288 1.00 88.06 165 GLY A N 1
ATOM 1309 C CA . GLY A 1 165 ? -13.592 -11.873 -7.928 1.00 88.06 165 GLY A CA 1
ATOM 1310 C C . GLY A 1 165 ? -13.672 -12.214 -6.432 1.00 88.06 165 GLY A C 1
ATOM 1311 O O . GLY A 1 165 ? -14.582 -12.925 -6.015 1.00 88.06 165 GLY A O 1
ATOM 1312 N N . ALA A 1 166 ? -12.777 -11.692 -5.587 1.00 91.75 166 ALA A N 1
ATOM 1313 C CA . ALA A 1 166 ? -12.856 -11.911 -4.149 1.00 91.75 166 ALA A CA 1
ATOM 1314 C C . ALA A 1 166 ? -13.903 -11.010 -3.474 1.00 91.75 166 ALA A C 1
ATOM 1316 O O . ALA A 1 166 ? -14.035 -9.819 -3.768 1.00 91.75 166 ALA A O 1
ATOM 1317 N N . ILE A 1 167 ? -14.581 -11.561 -2.469 1.00 92.62 167 ILE A N 1
ATOM 1318 C CA . ILE A 1 167 ? -15.631 -10.862 -1.713 1.00 92.62 167 ILE A CA 1
ATOM 1319 C C . ILE A 1 167 ? -15.122 -10.112 -0.477 1.00 92.62 167 ILE A C 1
ATOM 1321 O O . ILE A 1 167 ? -15.903 -9.443 0.177 1.00 92.62 167 ILE A O 1
ATOM 1325 N N . ARG A 1 168 ? -13.843 -10.242 -0.099 1.00 94.19 168 ARG A N 1
ATOM 1326 C CA . ARG A 1 168 ? -13.304 -9.649 1.139 1.00 94.19 168 ARG A CA 1
ATOM 1327 C C . ARG A 1 168 ? -11.802 -9.390 1.056 1.00 94.19 168 ARG A C 1
ATOM 1329 O O . ARG A 1 168 ? -11.096 -10.066 0.310 1.00 94.19 168 ARG A O 1
ATOM 1336 N N . PHE A 1 169 ? -11.303 -8.466 1.871 1.00 96.94 169 PHE A N 1
ATOM 1337 C CA . PHE A 1 169 ? -9.874 -8.257 2.095 1.00 96.94 169 PHE A CA 1
ATOM 1338 C C . PHE A 1 169 ? -9.324 -9.286 3.083 1.00 96.94 169 PHE A C 1
ATOM 1340 O O . PHE A 1 169 ? -9.860 -9.466 4.178 1.00 96.94 169 PHE A O 1
ATOM 1347 N N . CYS A 1 170 ? -8.237 -9.959 2.710 1.00 96.56 170 CYS A N 1
ATOM 1348 C CA . CYS A 1 170 ? -7.566 -10.964 3.535 1.00 96.56 170 CYS A CA 1
ATOM 1349 C C . CYS A 1 170 ? -6.047 -10.927 3.348 1.00 96.56 170 CYS A C 1
ATOM 1351 O O . CYS A 1 170 ? -5.527 -10.405 2.361 1.00 96.56 170 CYS A O 1
ATOM 1353 N N . SER A 1 171 ? -5.313 -11.504 4.300 1.00 95.69 171 SER A N 1
ATOM 1354 C CA . SER A 1 171 ? -3.861 -11.650 4.170 1.00 95.69 171 SER A CA 1
ATOM 1355 C C . SER A 1 171 ? -3.511 -12.536 2.972 1.00 95.69 171 SER A C 1
ATOM 1357 O O . SER A 1 171 ? -4.285 -13.420 2.595 1.00 95.69 171 SER A O 1
ATOM 1359 N N . ARG A 1 172 ? -2.316 -12.346 2.395 1.00 93.75 172 ARG A N 1
ATOM 1360 C CA . ARG A 1 172 ? -1.861 -13.111 1.219 1.00 93.75 172 ARG A CA 1
ATOM 1361 C C . ARG A 1 172 ? -1.958 -14.621 1.430 1.00 93.75 172 ARG A C 1
ATOM 1363 O O . ARG A 1 172 ? -2.231 -15.362 0.490 1.00 93.75 172 ARG A O 1
ATOM 1370 N N . GLN A 1 173 ? -1.664 -15.084 2.636 1.00 93.06 173 GLN A N 1
ATOM 1371 C CA . GLN A 1 173 ? -1.616 -16.499 2.981 1.00 93.06 173 GLN A CA 1
ATOM 1372 C C . GLN A 1 173 ? -3.003 -17.159 2.915 1.00 93.06 173 GLN A C 1
ATOM 1374 O O . GLN A 1 173 ? -3.077 -18.321 2.536 1.00 93.06 173 GLN A O 1
ATOM 1379 N N . THR A 1 174 ? -4.082 -16.404 3.162 1.00 94.31 174 THR A N 1
ATOM 1380 C CA . THR A 1 174 ? -5.474 -16.889 3.040 1.00 94.31 174 THR A CA 1
ATOM 1381 C C . THR A 1 174 ? -5.772 -17.407 1.633 1.00 94.31 174 THR A C 1
ATOM 1383 O O . THR A 1 174 ? -6.453 -18.406 1.461 1.00 94.31 174 THR A O 1
ATOM 1386 N N . TRP A 1 175 ? -5.209 -16.753 0.617 1.00 91.94 175 TRP A N 1
ATOM 1387 C CA . TRP A 1 175 ? -5.418 -17.097 -0.790 1.00 91.94 175 TRP A CA 1
ATOM 1388 C C . TRP A 1 175 ? -4.571 -18.292 -1.270 1.00 91.94 175 TRP A C 1
ATOM 1390 O O . TRP A 1 175 ? -4.728 -18.763 -2.396 1.00 91.94 175 TRP A O 1
ATOM 1400 N N . GLY A 1 176 ? -3.624 -18.777 -0.458 1.00 88.88 176 GLY A N 1
ATOM 1401 C CA . GLY A 1 176 ? -2.847 -19.983 -0.757 1.00 88.88 176 GLY A CA 1
ATOM 1402 C C . GLY A 1 176 ? -2.183 -19.988 -2.143 1.00 88.88 176 GLY A C 1
ATOM 1403 O O . GLY A 1 176 ? -1.530 -19.024 -2.557 1.00 88.88 176 GLY A O 1
ATOM 1404 N N . ARG A 1 177 ? -2.319 -21.094 -2.878 1.00 88.25 177 ARG A N 1
ATOM 1405 C CA . ARG A 1 177 ? -1.701 -21.266 -4.206 1.00 88.25 177 ARG A CA 1
ATOM 1406 C C . ARG A 1 177 ? -2.496 -20.626 -5.349 1.00 88.25 177 ARG A C 1
ATOM 1408 O O . ARG A 1 177 ? -1.989 -20.622 -6.462 1.00 88.25 177 ARG A O 1
ATOM 1415 N N . GLN A 1 178 ? -3.674 -20.058 -5.085 1.00 88.31 178 GLN A N 1
ATOM 1416 C CA . GLN A 1 178 ? -4.543 -19.461 -6.110 1.00 88.31 178 GLN A CA 1
ATOM 1417 C C . GLN A 1 178 ? -4.001 -18.126 -6.636 1.00 88.31 178 GLN A C 1
ATOM 1419 O O . GLN A 1 178 ? -4.311 -17.719 -7.752 1.00 88.31 178 GLN A O 1
ATOM 1424 N N . VAL A 1 179 ? -3.159 -17.456 -5.843 1.00 90.81 179 VAL A N 1
ATOM 1425 C CA . VAL A 1 179 ? -2.603 -16.141 -6.172 1.00 90.81 179 VAL A CA 1
ATOM 1426 C C . VAL A 1 179 ? -1.083 -16.161 -6.287 1.00 90.81 179 VAL A C 1
ATOM 1428 O O . VAL A 1 179 ? -0.387 -16.940 -5.621 1.00 90.81 179 VAL A O 1
ATOM 1431 N N . ALA A 1 180 ? -0.551 -15.240 -7.084 1.00 89.62 180 ALA A N 1
ATOM 1432 C CA . ALA A 1 180 ? 0.872 -14.938 -7.131 1.00 89.62 180 ALA A CA 1
ATOM 1433 C C . ALA A 1 180 ? 1.121 -13.430 -7.227 1.00 89.62 180 ALA A C 1
ATOM 1435 O O . ALA A 1 180 ? 0.242 -12.651 -7.593 1.00 89.62 180 ALA A O 1
ATOM 1436 N N . TYR A 1 181 ? 2.341 -13.020 -6.890 1.00 87.69 181 TYR A N 1
ATOM 1437 C CA . TYR A 1 181 ? 2.803 -11.667 -7.184 1.00 87.69 181 TYR A CA 1
ATOM 1438 C C . TYR A 1 181 ? 3.142 -11.533 -8.668 1.00 87.69 181 TYR A C 1
ATOM 1440 O O . TYR A 1 181 ? 3.632 -12.494 -9.261 1.00 87.69 181 TYR A O 1
ATOM 1448 N N . ASN A 1 182 ? 2.993 -10.325 -9.217 1.00 82.25 182 ASN A N 1
ATOM 1449 C CA . ASN A 1 182 ? 3.347 -10.016 -10.603 1.00 82.25 182 ASN A CA 1
ATOM 1450 C C . ASN A 1 182 ? 4.767 -10.483 -10.985 1.00 82.25 182 ASN A C 1
ATOM 1452 O O . ASN A 1 182 ? 4.974 -11.080 -12.036 1.00 82.25 182 ASN A O 1
ATOM 1456 N N . SER A 1 183 ? 5.731 -10.330 -10.070 1.00 78.25 183 SER A N 1
ATOM 1457 C CA . SER A 1 183 ? 7.121 -10.770 -10.264 1.00 78.25 183 SER A CA 1
ATOM 1458 C C . SER A 1 183 ? 7.287 -12.269 -10.550 1.00 78.25 183 SER A C 1
ATOM 1460 O O . SER A 1 183 ? 8.292 -12.670 -11.130 1.00 78.25 183 SER A O 1
ATOM 1462 N N . GLN A 1 184 ? 6.321 -13.112 -10.165 1.00 80.62 184 GLN A N 1
ATOM 1463 C CA . GLN A 1 184 ? 6.342 -14.548 -10.470 1.00 80.62 184 GLN A CA 1
ATOM 1464 C C . GLN A 1 184 ? 5.889 -14.868 -11.901 1.00 80.62 184 GLN A C 1
ATOM 1466 O O . GLN A 1 184 ? 6.154 -15.978 -12.369 1.00 80.62 184 GLN A O 1
ATOM 1471 N N . TYR A 1 185 ? 5.212 -13.930 -12.572 1.00 74.50 185 TYR A N 1
ATOM 1472 C CA . TYR A 1 185 ? 4.846 -14.025 -13.989 1.00 74.50 185 TYR A CA 1
ATOM 1473 C C . TYR A 1 185 ? 5.861 -13.343 -14.902 1.00 74.50 185 TYR A C 1
ATOM 1475 O O . TYR A 1 185 ? 5.871 -13.636 -16.091 1.00 74.50 185 TYR A O 1
ATOM 1483 N N . SER A 1 186 ? 6.704 -12.455 -14.365 1.00 73.44 186 SER A N 1
ATOM 1484 C CA . SER A 1 186 ? 7.677 -11.714 -15.165 1.00 73.44 186 SER A CA 1
ATOM 1485 C C . SER A 1 186 ? 8.622 -12.668 -15.892 1.00 73.44 186 SER A C 1
ATOM 1487 O O . SER A 1 186 ? 9.315 -13.467 -15.254 1.00 73.44 186 SER A O 1
ATOM 1489 N N . ASP A 1 187 ? 8.645 -12.567 -17.216 1.00 77.00 187 ASP A N 1
ATOM 1490 C CA . ASP A 1 187 ? 9.636 -13.181 -18.098 1.00 77.00 187 ASP A CA 1
ATOM 1491 C C . ASP A 1 187 ? 10.954 -12.380 -18.093 1.00 77.00 187 ASP A C 1
ATOM 1493 O O . ASP A 1 187 ? 11.127 -11.437 -17.315 1.00 77.00 187 ASP A O 1
ATOM 1497 N N . ALA A 1 188 ? 11.922 -12.800 -18.912 1.00 77.88 188 ALA A N 1
ATOM 1498 C CA . ALA A 1 188 ? 13.222 -12.138 -18.998 1.00 77.88 188 ALA A CA 1
ATOM 1499 C C . ALA A 1 188 ? 13.093 -10.662 -19.418 1.00 77.88 188 ALA A C 1
ATOM 1501 O O . ALA A 1 188 ? 13.677 -9.801 -18.761 1.00 77.88 188 ALA A O 1
ATOM 1502 N N . MET A 1 189 ? 12.259 -10.362 -20.420 1.00 77.88 189 MET A N 1
ATOM 1503 C CA . MET A 1 189 ? 12.054 -8.999 -20.922 1.00 77.88 189 MET A CA 1
ATOM 1504 C C . MET A 1 189 ? 11.394 -8.090 -19.879 1.00 77.88 189 MET A C 1
ATOM 1506 O O . MET A 1 189 ? 11.887 -7.002 -19.594 1.00 77.88 189 MET A O 1
ATOM 1510 N N . ASN A 1 190 ? 10.326 -8.548 -19.222 1.00 78.62 190 ASN A N 1
ATOM 1511 C CA . ASN A 1 190 ? 9.655 -7.787 -18.166 1.00 78.62 190 ASN A CA 1
ATOM 1512 C C . ASN A 1 190 ? 10.589 -7.508 -16.979 1.00 78.62 190 ASN A C 1
ATOM 1514 O O . ASN A 1 190 ? 10.524 -6.438 -16.369 1.00 78.62 190 ASN A O 1
ATOM 1518 N N . ARG A 1 191 ? 11.475 -8.455 -16.640 1.00 81.62 191 ARG A N 1
ATOM 1519 C CA . ARG A 1 191 ? 12.502 -8.231 -15.611 1.00 81.62 191 ARG A CA 1
ATOM 1520 C C . ARG A 1 191 ? 13.543 -7.215 -16.062 1.00 81.62 191 ARG A C 1
ATOM 1522 O O . ARG A 1 191 ? 13.930 -6.396 -15.233 1.00 81.62 191 ARG A O 1
ATOM 1529 N N . ALA A 1 192 ? 13.955 -7.246 -17.328 1.00 84.56 192 ALA A N 1
ATOM 1530 C CA . ALA A 1 192 ? 14.899 -6.286 -17.887 1.00 84.56 192 ALA A CA 1
ATOM 1531 C C . ALA A 1 192 ? 14.326 -4.860 -17.873 1.00 84.56 192 ALA A C 1
ATOM 1533 O O . ALA A 1 192 ? 14.930 -3.966 -17.281 1.00 84.56 192 ALA A O 1
ATOM 1534 N N . HIS A 1 193 ? 13.095 -4.665 -18.360 1.00 83.31 193 HIS A N 1
ATOM 1535 C CA . HIS A 1 193 ? 12.397 -3.378 -18.265 1.00 83.31 193 HIS A CA 1
ATOM 1536 C C . HIS A 1 193 ? 12.277 -2.873 -16.817 1.00 83.31 193 HIS A C 1
ATOM 1538 O O . HIS A 1 193 ? 12.600 -1.719 -16.528 1.00 83.31 193 HIS A O 1
ATOM 1544 N N . ALA A 1 194 ? 11.862 -3.731 -15.876 1.00 83.06 194 ALA A N 1
ATOM 1545 C CA . ALA A 1 194 ? 11.764 -3.357 -14.463 1.00 83.06 194 ALA A CA 1
ATOM 1546 C C . ALA A 1 194 ? 13.136 -3.038 -13.838 1.00 83.06 194 ALA A C 1
ATOM 1548 O O . ALA A 1 194 ? 13.251 -2.149 -12.989 1.00 83.06 194 ALA A O 1
ATOM 1549 N N . GLY A 1 195 ? 14.180 -3.758 -14.257 1.00 86.12 195 GLY A N 1
ATOM 1550 C CA . GLY A 1 195 ? 15.567 -3.528 -13.875 1.00 86.12 195 GLY A CA 1
ATOM 1551 C C . GLY A 1 195 ? 16.048 -2.140 -14.290 1.00 86.12 195 GLY A C 1
ATOM 1552 O O . GLY A 1 195 ? 16.478 -1.372 -13.423 1.00 86.12 195 GLY A O 1
ATOM 1553 N N . LYS A 1 196 ? 15.870 -1.793 -15.571 1.00 89.06 196 LYS A N 1
ATOM 1554 C CA . LYS A 1 196 ? 16.174 -0.469 -16.135 1.00 89.06 196 LYS A CA 1
ATOM 1555 C C . LYS A 1 196 ? 15.425 0.642 -15.411 1.00 89.06 196 LYS A C 1
ATOM 1557 O O . LYS A 1 196 ? 16.050 1.582 -14.932 1.00 89.06 196 LYS A O 1
ATOM 1562 N N . ALA A 1 197 ? 14.108 0.507 -15.236 1.00 85.88 197 ALA A N 1
ATOM 1563 C CA . ALA A 1 197 ? 13.289 1.508 -14.546 1.00 85.88 197 ALA A CA 1
ATOM 1564 C C . ALA A 1 197 ? 13.759 1.753 -13.102 1.00 85.88 197 ALA A C 1
ATOM 1566 O O . ALA A 1 197 ? 13.824 2.892 -12.638 1.00 85.88 19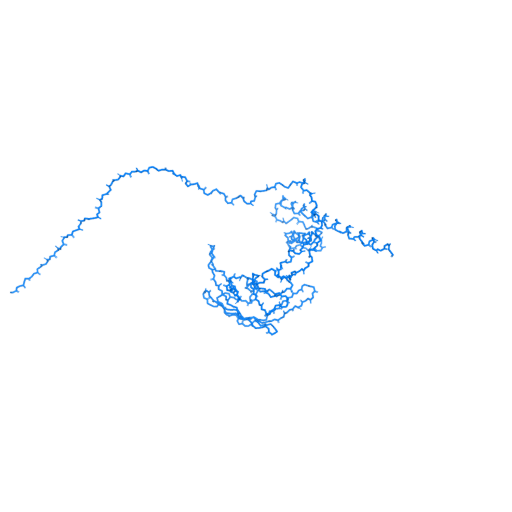7 ALA A O 1
ATOM 1567 N N . ARG A 1 198 ? 14.150 0.690 -12.387 1.00 86.88 198 ARG A N 1
ATOM 1568 C CA . ARG A 1 198 ? 14.698 0.801 -11.031 1.00 86.88 198 ARG A CA 1
ATOM 1569 C C . ARG A 1 198 ? 16.042 1.526 -11.019 1.00 86.88 198 ARG A C 1
ATOM 1571 O O . ARG A 1 198 ? 16.264 2.331 -10.119 1.00 86.88 198 ARG A O 1
ATOM 1578 N N . ILE A 1 199 ? 16.928 1.248 -11.973 1.00 88.50 199 ILE A N 1
ATOM 1579 C CA . ILE A 1 199 ? 18.212 1.951 -12.089 1.00 88.50 199 ILE A CA 1
ATOM 1580 C C . ILE A 1 199 ? 17.970 3.427 -12.409 1.00 88.50 199 ILE A C 1
ATOM 1582 O O . ILE A 1 199 ? 18.429 4.280 -11.650 1.00 88.50 199 ILE A O 1
ATOM 1586 N N . LYS A 1 200 ? 17.147 3.725 -13.424 1.00 87.19 200 LYS A N 1
ATOM 1587 C CA . LYS A 1 200 ? 16.744 5.095 -13.765 1.00 87.19 200 LYS A CA 1
ATOM 1588 C C . LYS A 1 200 ? 16.188 5.826 -12.546 1.00 87.19 200 LYS A C 1
ATOM 1590 O O . LYS A 1 200 ? 16.732 6.850 -12.183 1.00 87.19 200 LYS A O 1
ATOM 1595 N N . SER A 1 201 ? 15.236 5.257 -11.803 1.00 84.06 201 SER A N 1
ATOM 1596 C CA . SER A 1 201 ? 14.669 5.898 -10.596 1.00 84.06 201 SER A CA 1
ATOM 1597 C C . SER A 1 201 ? 15.674 6.220 -9.477 1.00 84.06 201 SER A C 1
ATOM 1599 O O . SER A 1 201 ? 15.381 7.027 -8.603 1.00 84.06 201 SER A O 1
ATOM 1601 N N . ARG A 1 202 ? 16.841 5.562 -9.454 1.00 85.31 202 ARG A N 1
ATOM 1602 C CA . ARG A 1 202 ? 17.908 5.823 -8.472 1.00 85.31 202 ARG A CA 1
ATOM 1603 C C . ARG A 1 202 ? 18.872 6.911 -8.932 1.00 85.31 202 ARG A C 1
ATOM 1605 O O . ARG A 1 202 ? 19.519 7.525 -8.088 1.00 85.31 202 ARG A O 1
ATOM 1612 N N . LEU A 1 203 ? 19.018 7.073 -10.244 1.00 86.94 203 LEU A N 1
ATOM 1613 C CA . LEU A 1 203 ? 19.904 8.052 -10.871 1.00 86.94 203 LEU A CA 1
ATOM 1614 C C . LEU A 1 203 ? 19.164 9.360 -11.174 1.00 86.94 203 LEU A C 1
ATOM 1616 O O . LEU A 1 203 ? 19.712 10.438 -10.961 1.00 86.94 203 LEU A O 1
ATOM 1620 N N . ILE A 1 204 ? 17.900 9.258 -11.590 1.00 77.94 204 ILE A N 1
ATOM 1621 C CA . ILE A 1 204 ? 16.949 10.360 -11.722 1.00 77.94 204 ILE A CA 1
ATOM 1622 C C . ILE A 1 204 ? 16.659 10.870 -10.312 1.00 77.94 204 ILE A C 1
ATOM 1624 O O . ILE A 1 204 ? 15.858 10.306 -9.570 1.00 77.94 204 ILE A O 1
ATOM 1628 N N . ALA A 1 205 ? 17.392 11.910 -9.927 1.00 72.88 205 ALA A N 1
ATOM 1629 C CA . ALA A 1 205 ? 17.073 12.731 -8.773 1.00 72.88 205 ALA A CA 1
ATOM 1630 C C . ALA A 1 205 ? 16.006 13.759 -9.189 1.00 72.88 205 ALA A C 1
ATOM 1632 O O . ALA A 1 205 ? 14.856 13.398 -9.408 1.00 72.88 205 ALA A O 1
ATOM 1633 N N . ASN A 1 206 ? 16.403 15.018 -9.375 1.00 68.44 206 ASN A N 1
ATOM 1634 C CA . ASN A 1 206 ? 15.539 16.101 -9.859 1.00 68.44 206 ASN A CA 1
ATOM 1635 C C . ASN A 1 206 ? 15.716 16.359 -11.368 1.00 68.44 206 ASN A C 1
ATOM 1637 O O . ASN A 1 206 ? 15.478 17.470 -11.830 1.00 68.44 206 ASN A O 1
ATOM 1641 N N . LEU A 1 207 ? 16.241 15.382 -12.111 1.00 72.44 207 LEU A N 1
ATOM 1642 C CA . LEU A 1 207 ? 16.517 15.520 -13.542 1.00 72.44 207 LEU A CA 1
ATOM 1643 C C . LEU A 1 207 ? 15.261 15.200 -14.353 1.00 72.44 207 LEU A C 1
ATOM 1645 O O . LEU A 1 207 ? 14.494 14.321 -13.960 1.00 72.44 207 LEU A O 1
ATOM 1649 N N . ASP A 1 208 ? 15.090 15.890 -15.478 1.00 71.00 208 ASP A N 1
ATOM 1650 C CA . ASP A 1 208 ? 14.015 15.616 -16.429 1.00 71.00 208 ASP A CA 1
ATOM 1651 C C . ASP A 1 208 ? 14.212 14.225 -17.072 1.00 71.00 208 ASP A C 1
ATOM 1653 O O . ASP A 1 208 ? 15.264 13.991 -17.683 1.00 71.00 208 ASP A O 1
ATOM 1657 N N . PRO A 1 209 ? 13.262 13.281 -16.907 1.00 67.25 209 PRO A N 1
ATOM 1658 C CA . PRO A 1 209 ? 13.361 11.934 -17.464 1.00 67.25 209 PRO A CA 1
ATOM 1659 C C . PRO A 1 209 ? 13.463 11.883 -18.990 1.00 67.25 209 PRO A C 1
ATOM 1661 O O . PRO A 1 209 ? 14.091 10.957 -19.499 1.00 67.25 209 PRO A O 1
ATOM 1664 N N . ASP A 1 210 ? 12.875 12.851 -19.697 1.00 69.69 210 ASP A N 1
ATOM 1665 C CA . ASP A 1 210 ? 12.783 12.831 -21.165 1.00 69.69 210 ASP A CA 1
ATOM 1666 C C . ASP A 1 210 ? 14.057 13.359 -21.842 1.00 69.69 210 ASP A C 1
ATOM 1668 O O . ASP A 1 210 ? 14.251 13.192 -23.044 1.00 69.69 210 ASP A O 1
ATOM 1672 N N . HIS A 1 211 ? 14.962 13.962 -21.067 1.00 74.19 211 HIS A N 1
ATOM 1673 C CA . HIS A 1 211 ? 16.213 14.517 -21.580 1.00 74.19 211 HIS A CA 1
ATOM 1674 C C . HIS A 1 211 ? 17.364 13.496 -21.631 1.00 74.19 211 HIS A C 1
ATOM 1676 O O . HIS A 1 211 ? 18.392 13.771 -22.246 1.00 74.19 211 HIS A O 1
ATOM 1682 N N . TRP A 1 212 ? 17.226 12.329 -20.985 1.00 68.88 212 TRP A N 1
ATOM 1683 C CA . TRP A 1 212 ? 18.329 11.373 -20.830 1.00 68.88 212 TRP A CA 1
ATOM 1684 C C . TRP A 1 212 ? 17.913 9.917 -21.056 1.00 68.88 212 TRP A C 1
ATOM 1686 O O . TRP A 1 212 ? 17.131 9.342 -20.291 1.00 68.88 212 TRP A O 1
ATOM 1696 N N . ASP A 1 213 ? 18.574 9.260 -22.010 1.00 75.81 213 ASP A N 1
ATOM 1697 C CA . ASP A 1 213 ? 18.475 7.807 -22.184 1.00 75.81 213 ASP A CA 1
ATOM 1698 C C . ASP A 1 213 ? 19.027 7.054 -20.967 1.00 75.81 213 ASP A C 1
ATOM 1700 O O . ASP A 1 213 ? 18.378 6.133 -20.462 1.00 75.81 213 ASP A O 1
ATOM 1704 N N . PHE A 1 214 ? 20.160 7.507 -20.419 1.00 83.94 214 PHE A N 1
ATOM 1705 C CA . PHE A 1 214 ? 20.696 7.073 -19.130 1.00 83.94 214 PHE A CA 1
ATOM 1706 C C . PHE A 1 214 ? 21.133 8.294 -18.297 1.00 83.94 214 PHE A C 1
ATOM 1708 O O . PHE A 1 214 ? 21.971 9.073 -18.751 1.00 83.94 214 PHE A O 1
ATOM 1715 N N . PRO A 1 215 ? 20.570 8.513 -17.093 1.00 85.56 215 PRO A N 1
ATOM 1716 C CA . PRO A 1 215 ? 20.821 9.738 -16.337 1.00 85.56 215 PRO A CA 1
ATOM 1717 C C . PRO A 1 215 ? 22.261 9.827 -15.807 1.00 85.56 215 PRO A C 1
ATOM 1719 O O . PRO A 1 215 ? 22.800 8.817 -15.344 1.00 85.56 215 PRO A O 1
ATOM 1722 N N . PRO A 1 216 ? 22.853 11.035 -15.759 1.00 87.75 216 PRO A N 1
ATOM 1723 C CA . PRO A 1 216 ? 24.207 11.237 -15.265 1.00 87.75 216 PRO A CA 1
ATOM 1724 C C . PRO A 1 216 ? 24.344 10.914 -13.774 1.00 87.75 216 PRO A C 1
ATOM 1726 O O . PRO A 1 216 ? 23.390 10.915 -12.989 1.00 87.75 216 PRO A O 1
ATOM 1729 N N . LYS A 1 217 ? 25.589 10.680 -13.359 1.00 90.50 217 LYS A N 1
ATOM 1730 C CA . LYS A 1 217 ? 25.937 10.305 -11.991 1.00 90.50 217 LYS A CA 1
ATOM 1731 C C . LYS A 1 217 ? 25.472 11.348 -10.957 1.00 90.50 217 LYS A C 1
ATOM 1733 O O . LYS A 1 217 ? 25.942 12.488 -10.980 1.00 90.50 217 LYS A O 1
ATOM 1738 N N . PRO A 1 218 ? 24.697 10.940 -9.937 1.00 88.81 218 PRO A N 1
ATOM 1739 C CA . PRO A 1 218 ? 24.315 11.826 -8.847 1.00 88.81 218 PRO A CA 1
ATOM 1740 C C . PRO A 1 218 ? 25.517 12.356 -8.054 1.00 88.81 218 PRO A C 1
ATOM 1742 O O . PRO A 1 218 ? 26.533 11.666 -7.847 1.00 88.81 218 PRO A O 1
ATOM 1745 N N . LYS A 1 219 ? 25.368 13.578 -7.530 1.00 84.94 219 LYS A N 1
ATOM 1746 C CA . LYS A 1 219 ? 26.311 14.171 -6.574 1.00 84.94 219 LYS A CA 1
ATOM 1747 C C . LYS A 1 219 ? 26.473 13.189 -5.400 1.00 84.94 219 LYS A C 1
ATOM 1749 O O . LYS A 1 219 ? 25.484 12.638 -4.927 1.00 84.94 219 LYS A O 1
ATOM 1754 N N . TRP A 1 220 ? 27.704 12.953 -4.942 1.00 89.38 220 TRP A N 1
ATOM 1755 C CA . TRP A 1 220 ? 28.064 12.039 -3.832 1.00 89.38 220 TRP A CA 1
ATOM 1756 C C . TRP A 1 220 ? 27.981 10.528 -4.095 1.00 89.38 220 TRP A C 1
ATOM 1758 O O . TRP A 1 220 ? 28.526 9.753 -3.308 1.00 89.38 220 TRP A O 1
ATOM 1768 N N . MET A 1 221 ? 27.384 10.069 -5.200 1.00 93.44 221 MET A N 1
ATOM 1769 C CA . MET A 1 221 ? 27.476 8.649 -5.558 1.00 93.44 221 MET A CA 1
ATOM 1770 C C . MET A 1 221 ? 28.946 8.272 -5.807 1.00 93.44 221 MET A C 1
ATOM 1772 O O . MET A 1 221 ? 29.705 9.065 -6.359 1.00 93.44 221 MET A O 1
ATOM 1776 N N . ARG A 1 222 ? 29.386 7.073 -5.419 1.00 94.56 222 ARG A N 1
ATOM 1777 C CA . ARG A 1 222 ? 30.738 6.594 -5.758 1.00 94.56 222 ARG A CA 1
ATOM 1778 C C . ARG A 1 222 ? 30.779 6.156 -7.223 1.00 94.56 222 ARG A C 1
ATOM 1780 O O . ARG A 1 222 ? 29.865 5.465 -7.666 1.00 94.56 222 ARG A O 1
ATOM 1787 N N . TRP A 1 223 ? 31.845 6.492 -7.954 1.00 93.44 223 TRP A N 1
ATOM 1788 C CA . TRP A 1 223 ? 32.002 6.124 -9.372 1.00 93.44 223 TRP A CA 1
ATOM 1789 C C . TRP A 1 223 ? 31.865 4.621 -9.626 1.00 93.44 223 TRP A C 1
ATOM 1791 O O . TRP A 1 223 ? 31.130 4.223 -10.519 1.00 93.44 223 TRP A O 1
ATOM 1801 N N . ALA A 1 224 ? 32.452 3.784 -8.768 1.00 94.62 224 ALA A N 1
ATOM 1802 C CA . ALA A 1 224 ? 32.308 2.330 -8.866 1.00 94.62 224 ALA A CA 1
ATOM 1803 C C . ALA A 1 224 ? 30.843 1.854 -8.773 1.00 94.62 224 ALA A C 1
ATOM 1805 O O . ALA A 1 224 ? 30.459 0.877 -9.405 1.00 94.62 224 ALA A O 1
ATOM 1806 N N . THR A 1 225 ? 30.002 2.540 -7.990 1.00 93.88 225 THR A N 1
ATOM 1807 C CA . THR A 1 225 ? 28.570 2.210 -7.898 1.00 93.88 225 THR A CA 1
ATOM 1808 C C . THR A 1 225 ? 27.815 2.633 -9.149 1.00 93.88 225 THR A C 1
ATOM 1810 O O . THR A 1 225 ? 26.941 1.893 -9.586 1.00 93.88 225 THR A O 1
ATOM 1813 N N . TYR A 1 226 ? 28.157 3.797 -9.706 1.00 92.75 226 TYR A N 1
ATOM 1814 C CA . TYR A 1 226 ? 27.562 4.294 -10.943 1.00 92.75 226 TYR A CA 1
ATOM 1815 C C . TYR A 1 226 ? 27.896 3.383 -12.127 1.00 92.75 226 TYR A C 1
ATOM 1817 O O . TYR A 1 226 ? 26.978 2.907 -12.781 1.00 92.75 226 TYR A O 1
ATOM 1825 N N . LYS A 1 227 ? 29.175 3.031 -12.309 1.00 92.44 227 LYS A N 1
ATOM 1826 C CA . LYS A 1 227 ? 29.613 2.118 -13.373 1.00 92.44 227 LYS A CA 1
ATOM 1827 C C . LYS A 1 227 ? 28.920 0.756 -13.288 1.00 92.44 227 LYS A C 1
ATOM 1829 O O . LYS A 1 227 ? 28.410 0.255 -14.271 1.00 92.44 227 LYS A O 1
ATOM 1834 N N . ARG A 1 228 ? 28.749 0.212 -12.077 1.00 93.31 228 ARG A N 1
ATOM 1835 C CA . ARG A 1 228 ? 27.965 -1.020 -11.890 1.00 93.31 228 ARG A CA 1
ATOM 1836 C C . ARG A 1 228 ? 26.500 -0.875 -12.328 1.00 93.31 228 ARG A C 1
ATOM 1838 O O . ARG A 1 228 ? 25.883 -1.869 -12.693 1.00 93.31 228 ARG A O 1
ATOM 1845 N N . TYR A 1 229 ? 25.899 0.309 -12.202 1.00 92.81 229 TYR A N 1
ATOM 1846 C CA . TYR A 1 229 ? 24.541 0.541 -12.696 1.00 92.81 229 TYR A CA 1
ATOM 1847 C C . TYR A 1 229 ? 24.490 0.682 -14.213 1.00 92.81 229 TYR A C 1
ATOM 1849 O O . TYR A 1 229 ? 23.521 0.208 -14.788 1.00 92.81 229 TYR A O 1
ATOM 1857 N N . GLU A 1 230 ? 25.504 1.291 -14.820 1.00 90.94 230 GLU A N 1
ATOM 1858 C CA . GLU A 1 230 ? 25.700 1.347 -16.272 1.00 90.94 230 GLU A CA 1
ATOM 1859 C C . GLU A 1 230 ? 25.844 -0.074 -16.841 1.00 90.94 230 GLU A C 1
ATOM 1861 O O . GLU A 1 230 ? 24.966 -0.510 -17.574 1.00 90.94 230 GLU A O 1
ATOM 1866 N N . ASP A 1 231 ? 26.788 -0.876 -16.327 1.00 91.62 231 ASP A N 1
ATOM 1867 C CA . ASP A 1 231 ? 26.983 -2.276 -16.743 1.00 91.62 231 ASP A CA 1
ATOM 1868 C C . ASP A 1 231 ? 25.691 -3.117 -16.606 1.00 91.62 231 ASP A C 1
ATOM 1870 O O . ASP A 1 231 ? 25.372 -3.973 -17.431 1.00 91.62 231 ASP A O 1
ATOM 1874 N N . GLN A 1 232 ? 24.921 -2.897 -15.530 1.00 89.31 232 GLN A N 1
ATOM 1875 C CA . GLN A 1 232 ? 23.633 -3.573 -15.333 1.00 89.31 232 GLN A CA 1
ATOM 1876 C C . GLN A 1 232 ? 22.556 -3.087 -16.299 1.00 89.31 232 GLN A C 1
ATOM 1878 O O . GLN A 1 232 ? 21.668 -3.865 -16.641 1.00 89.31 232 GLN A O 1
ATOM 1883 N N . TYR A 1 233 ? 22.578 -1.807 -16.657 1.00 90.62 233 TYR A N 1
ATOM 1884 C CA . TYR A 1 233 ? 21.629 -1.215 -17.586 1.00 90.62 233 TYR A CA 1
ATOM 1885 C C . TYR A 1 233 ? 21.871 -1.746 -18.997 1.00 90.62 233 TYR A C 1
ATOM 1887 O O . TYR A 1 233 ? 20.919 -2.233 -19.602 1.00 90.62 233 TYR A O 1
ATOM 1895 N N . ASP A 1 234 ? 23.127 -1.770 -19.441 1.00 88.38 234 ASP A N 1
ATOM 1896 C CA . ASP A 1 234 ? 23.537 -2.311 -20.740 1.00 88.38 234 ASP A CA 1
ATOM 1897 C C . ASP A 1 234 ? 23.165 -3.790 -20.862 1.00 88.38 234 ASP A C 1
ATOM 1899 O O . ASP A 1 234 ? 22.507 -4.194 -21.814 1.00 88.38 234 ASP A O 1
ATOM 1903 N N . HIS A 1 235 ? 23.426 -4.588 -19.821 1.00 87.38 235 HIS A N 1
ATOM 1904 C CA . HIS A 1 235 ? 22.985 -5.984 -19.798 1.00 87.38 235 HIS A CA 1
ATOM 1905 C C . HIS A 1 235 ? 21.462 -6.138 -19.974 1.00 87.38 235 HIS A C 1
ATOM 1907 O O . HIS A 1 235 ? 20.987 -7.112 -20.561 1.00 87.38 235 HIS A O 1
ATOM 1913 N N . PHE A 1 236 ? 20.665 -5.212 -19.432 1.00 87.12 236 PHE A N 1
ATOM 1914 C CA . PHE A 1 236 ? 19.222 -5.240 -19.648 1.00 87.12 236 PHE A CA 1
ATOM 1915 C C . PHE A 1 236 ? 18.832 -4.796 -21.059 1.00 87.12 236 PHE A C 1
ATOM 1917 O O . PHE A 1 236 ? 17.850 -5.337 -21.560 1.00 87.12 236 PHE A O 1
ATOM 1924 N N . GLU A 1 237 ? 19.551 -3.859 -21.682 1.00 85.81 237 GLU A N 1
ATOM 1925 C CA . GLU A 1 237 ? 19.363 -3.518 -23.101 1.00 85.81 237 GLU A CA 1
ATOM 1926 C C . GLU A 1 237 ? 19.639 -4.732 -23.987 1.00 85.81 237 GLU A C 1
ATOM 1928 O O . GLU A 1 237 ? 18.750 -5.131 -24.733 1.00 85.81 237 GLU A O 1
ATOM 1933 N N . ASP A 1 238 ? 20.762 -5.428 -23.789 1.00 85.12 238 ASP A N 1
ATOM 1934 C CA . ASP A 1 238 ? 21.106 -6.635 -24.554 1.00 85.12 238 ASP A CA 1
ATOM 1935 C C . ASP A 1 238 ? 19.985 -7.689 -24.501 1.00 85.12 238 ASP A C 1
ATOM 1937 O O . ASP A 1 238 ? 19.589 -8.286 -25.507 1.00 85.12 238 ASP A O 1
ATOM 1941 N N . VAL A 1 239 ? 19.421 -7.922 -23.309 1.00 82.50 239 VAL A N 1
ATOM 1942 C CA . VAL A 1 239 ? 18.304 -8.863 -23.117 1.00 82.50 239 VAL A CA 1
ATOM 1943 C C . VAL A 1 239 ? 17.047 -8.416 -23.871 1.00 82.50 239 VAL A C 1
ATOM 1945 O O . VAL A 1 239 ? 16.300 -9.266 -24.369 1.00 82.50 239 VAL A O 1
ATOM 1948 N N . LEU A 1 240 ? 16.782 -7.111 -23.933 1.00 83.06 240 LEU A N 1
ATOM 1949 C CA . LEU A 1 240 ? 15.632 -6.555 -24.645 1.00 83.06 240 LEU A CA 1
ATOM 1950 C C . LEU A 1 240 ? 15.834 -6.600 -26.158 1.00 83.06 240 LEU A C 1
ATOM 1952 O O . LEU A 1 240 ? 14.922 -7.042 -26.856 1.00 83.06 240 LEU A O 1
ATOM 1956 N N . ASP A 1 241 ? 17.020 -6.252 -26.646 1.00 79.81 241 ASP A N 1
ATOM 1957 C CA . ASP A 1 241 ? 17.376 -6.279 -28.064 1.00 79.81 241 ASP A CA 1
ATOM 1958 C C . ASP A 1 241 ? 17.295 -7.696 -28.628 1.00 79.81 241 ASP A C 1
ATOM 1960 O O . ASP A 1 241 ? 16.638 -7.932 -29.647 1.00 79.81 241 ASP A O 1
ATOM 1964 N N . HIS A 1 242 ? 17.832 -8.686 -27.909 1.00 75.31 242 HIS A N 1
ATOM 1965 C CA . HIS A 1 242 ? 17.654 -10.095 -28.265 1.00 75.31 242 HIS A CA 1
ATOM 1966 C C . HIS A 1 242 ? 16.172 -10.509 -28.322 1.00 75.31 242 HIS A C 1
ATOM 1968 O O . HIS A 1 242 ? 15.770 -11.290 -29.193 1.00 75.31 242 HIS A O 1
ATOM 1974 N N . GLY A 1 243 ? 15.339 -9.980 -27.421 1.00 68.50 243 GLY A N 1
ATOM 1975 C CA . GLY A 1 243 ? 13.891 -10.189 -27.433 1.00 68.50 243 GLY A CA 1
ATOM 1976 C C . GLY A 1 243 ? 13.203 -9.561 -28.652 1.00 68.50 243 GLY A C 1
ATOM 1977 O O . GLY A 1 243 ? 12.397 -10.225 -29.310 1.00 68.50 243 GLY A O 1
ATOM 1978 N N . CYS A 1 244 ? 13.551 -8.316 -28.985 1.00 70.94 244 CYS A N 1
ATOM 1979 C CA . CYS A 1 244 ? 13.029 -7.569 -30.133 1.00 70.94 244 CYS A CA 1
ATOM 1980 C C . CYS A 1 244 ? 13.376 -8.244 -31.463 1.00 70.94 244 CYS A C 1
ATOM 1982 O O . CYS A 1 244 ? 12.490 -8.450 -32.293 1.00 70.94 244 CYS A O 1
ATOM 1984 N N . VAL A 1 245 ? 14.629 -8.673 -31.642 1.00 70.50 245 VAL A N 1
ATOM 1985 C CA . VAL A 1 245 ? 15.071 -9.407 -32.840 1.00 70.50 245 VAL A CA 1
ATOM 1986 C C . VAL A 1 245 ? 14.289 -10.715 -33.000 1.00 70.50 245 VAL A C 1
ATOM 1988 O O . VAL A 1 245 ? 13.820 -11.029 -34.094 1.00 70.50 245 VAL A O 1
ATOM 1991 N N . SER A 1 246 ? 14.064 -11.458 -31.909 1.00 69.31 246 SER A N 1
ATOM 1992 C CA . SER A 1 246 ? 13.262 -12.690 -31.946 1.00 69.31 246 SER A CA 1
ATOM 1993 C C . SER A 1 246 ? 11.798 -12.436 -32.332 1.00 69.31 246 SER A C 1
ATOM 1995 O O . SER A 1 246 ? 11.195 -13.245 -33.043 1.00 69.31 246 SER A O 1
ATOM 1997 N N . LEU A 1 247 ? 11.213 -11.322 -31.881 1.00 67.19 247 LEU A N 1
ATOM 1998 C CA . LEU A 1 247 ? 9.846 -10.933 -32.230 1.00 67.19 247 LEU A CA 1
ATOM 1999 C C . LEU A 1 247 ? 9.735 -10.511 -33.701 1.00 67.19 247 LEU A C 1
ATOM 2001 O O . LEU A 1 247 ? 8.837 -10.991 -34.393 1.00 67.19 247 LEU A O 1
ATOM 2005 N N . LEU A 1 248 ? 10.658 -9.672 -34.183 1.00 67.81 248 LEU A N 1
ATOM 2006 C CA . LEU A 1 248 ? 10.727 -9.250 -35.585 1.00 67.81 248 LEU A CA 1
ATOM 2007 C C . LEU A 1 248 ? 10.876 -10.454 -36.519 1.00 67.81 248 LEU A C 1
ATOM 2009 O O . LEU A 1 248 ? 10.120 -10.574 -37.478 1.00 67.81 248 LEU A O 1
ATOM 2013 N N . ALA A 1 249 ? 11.759 -11.402 -36.192 1.00 69.12 249 ALA A N 1
ATOM 2014 C CA . ALA A 1 249 ? 11.923 -12.630 -36.966 1.00 69.12 249 ALA A CA 1
ATOM 2015 C C . ALA A 1 249 ? 10.622 -13.452 -37.055 1.00 69.12 249 ALA A C 1
ATOM 2017 O O . ALA A 1 249 ? 10.280 -13.962 -38.120 1.00 69.12 249 ALA A O 1
ATOM 2018 N N . LYS A 1 250 ? 9.850 -13.548 -35.962 1.00 71.69 250 LYS A N 1
ATOM 2019 C CA . LYS A 1 250 ? 8.547 -14.239 -35.954 1.00 71.69 250 LYS A CA 1
ATOM 2020 C C . LYS A 1 250 ? 7.474 -13.506 -36.755 1.00 71.69 250 LYS A C 1
ATOM 2022 O O . LYS A 1 250 ? 6.636 -14.166 -37.361 1.00 71.69 250 LYS A O 1
ATOM 2027 N N . LEU A 1 251 ? 7.459 -12.174 -36.719 1.00 72.00 251 LEU A N 1
ATOM 2028 C CA . LEU A 1 251 ? 6.514 -11.367 -37.494 1.00 72.00 251 LEU A CA 1
ATOM 2029 C C . LEU A 1 251 ? 6.808 -11.467 -38.989 1.00 72.00 251 LEU A C 1
ATOM 2031 O O . LEU A 1 251 ? 5.892 -11.712 -39.765 1.00 72.00 251 LEU A O 1
ATOM 2035 N N . LEU A 1 252 ? 8.081 -11.377 -39.380 1.00 75.38 252 LEU A N 1
ATOM 2036 C CA . LEU A 1 252 ? 8.494 -11.569 -40.769 1.00 75.38 252 LEU A CA 1
ATOM 2037 C C . LEU A 1 252 ? 8.167 -12.986 -41.255 1.00 75.38 252 LEU A C 1
ATOM 2039 O O . LEU A 1 252 ? 7.575 -13.128 -42.314 1.00 75.38 252 LEU A O 1
ATOM 2043 N N . ALA A 1 253 ? 8.424 -14.025 -40.454 1.00 69.19 253 ALA A N 1
ATOM 2044 C CA . ALA A 1 253 ? 8.062 -15.402 -40.806 1.00 69.19 253 ALA A CA 1
ATOM 2045 C C . ALA A 1 253 ? 6.542 -15.639 -40.933 1.00 69.19 253 ALA A C 1
ATOM 2047 O O . ALA A 1 253 ? 6.125 -16.528 -41.668 1.00 69.19 253 ALA A O 1
ATOM 2048 N N . LYS A 1 254 ? 5.706 -14.866 -40.225 1.00 69.25 254 LYS A N 1
ATOM 2049 C CA . LYS A 1 254 ? 4.237 -14.929 -40.335 1.00 69.25 254 LYS A CA 1
ATOM 2050 C C . LYS A 1 254 ? 3.674 -14.129 -41.509 1.00 69.25 254 LYS A C 1
ATOM 2052 O O . LYS A 1 254 ? 2.582 -14.447 -41.957 1.00 69.25 254 LYS A O 1
ATOM 2057 N N . ASN A 1 255 ? 4.401 -13.118 -41.980 1.00 58.50 255 ASN A N 1
ATOM 2058 C CA . ASN A 1 255 ? 4.006 -12.258 -43.097 1.00 58.50 255 ASN A CA 1
ATOM 2059 C C . ASN A 1 255 ? 4.511 -12.769 -44.464 1.00 58.50 255 ASN A C 1
ATOM 2061 O O . ASN A 1 255 ? 4.346 -12.074 -45.460 1.00 58.50 255 ASN A O 1
ATOM 2065 N N . ILE A 1 256 ? 5.136 -13.954 -44.520 1.00 53.88 256 ILE A N 1
ATOM 2066 C CA . ILE A 1 256 ? 5.576 -14.633 -45.758 1.00 53.88 256 ILE A CA 1
ATOM 2067 C C . ILE A 1 256 ? 4.590 -15.771 -46.124 1.00 53.88 256 ILE A C 1
ATOM 2069 O O . ILE A 1 256 ? 4.984 -16.838 -46.586 1.00 53.88 256 ILE A O 1
ATOM 2073 N N . VAL A 1 257 ? 3.288 -15.564 -45.902 1.00 42.00 257 VAL A N 1
ATOM 2074 C CA . VAL A 1 257 ? 2.206 -16.428 -46.418 1.00 42.00 257 VAL A CA 1
ATOM 2075 C C . VAL A 1 257 ? 1.209 -15.570 -47.172 1.00 42.00 257 VAL A C 1
ATOM 2077 O O . VAL A 1 257 ? 0.821 -14.524 -46.605 1.00 42.00 257 VAL A O 1
#

pLDDT: mean 75.29, std 23.8, range [27.48, 98.19]

Secondary structure (DSSP, 8-state):
--------------SS-------------------TTTT-------GGG--------PPP--SEEGGGSEEEEHHHHHHTTSS-TTSEEEEEEEEEEETTTEEEEEEEEEEE--SSSEEEEEEEETTEEEEEEEEEEE-TTSSEEEEEEPTTT--EESEEEE-TT-SS-B-GGGGGGGEE-GGGT--HHHHHHHHHHHHHHHH-SSS-GGG-SSPPPPTT--HHHHHHHHHHHHHHHHHHHHHHHHHHHHHHHHS--

Sequence (257 aa):
MSDARRTVSRRSQGQQECLQARAVQRRRDCTPARNIEAACRNEGYNPANNRIGSAKMPRSRVRVCLQDGLKLDLNRLVRKQFVKPGANIGIRGITWTHSYWGEVATGVISADMSGQAEGWLRIQLGSLDQRIMLVARTRHYGGRQWYFVCPVMNRLASVLWRPPGAIRFCSRQTWGRQVAYNSQYSDAMNRAHAGKARIKSRLIANLDPDHWDFPPKPKWMRWATYKRYEDQYDHFEDVLDHGCVSLLAKLLAKNIV

Radius of gyration: 31.75 Å; chains: 1; bounding box: 60×45×139 Å

Foldseek 3Di:
DDDDDDDDDDDDPDPDDDDDDDDDDDDDDPDPDPDPPPPPPDPDPDVVVPPVPPQPAQPPCQAFAQVQFDKDAQVVCCVVVVDDALAWPAKDKDFDADPPPGTDFIWMKTWGNNDPFKIWMWIGTPPATDIWIKGWDADPVGDIDIFTQFPPPRDTHSMWTQTPPRRDTGDPVVCPPRYDHPVSRDTLLNVLVVLLVVLQVVLPDVDDPVVDPHHDHDDPDDPVVVVVSVVSNVVSVVSNVVVVVVVVVVVVVVVPD

Organism: Bradyrhizobium diazoefficiens (strain JCM 10833 / BCRC 13528 / IAM 13628 / NBRC 14792 / USDA 110) (NCBI:txid224911)